Protein AF-A0A964LIB4-F1 (afdb_monomer_lite)

Secondary structure (DSSP, 8-state):
-HHHHHHHHHHHH-THHHHHHHHHHHHHHHHHHHHHHHHTT--HHHHHHHHHHHHHHHHHHHHHHHHHHHHHHHHH-HHHHHHHHHHHHHHHHHHHHHHHHHIIIIISPPSSS-TTT-----EEETTEEEEPPPHHHHHHHHTSTT-S----EEEEEEEETTEEEEEEEE-TTHHHHHTPPPSSS----HHHHSSTT--------HHHHHHHHTT-GGGTT---

Structure (mmCIF, N/CA/C/O backbone):
data_AF-A0A964LIB4-F1
#
_entry.id   AF-A0A964LIB4-F1
#
loop_
_atom_site.group_PDB
_atom_site.id
_atom_site.type_symbol
_atom_site.label_atom_id
_atom_site.label_alt_id
_atom_site.label_comp_id
_atom_site.label_asym_id
_atom_site.label_entity_id
_atom_site.label_seq_id
_atom_site.pdbx_PDB_ins_code
_atom_site.Cartn_x
_atom_site.Cartn_y
_atom_site.Cartn_z
_atom_site.occupancy
_atom_site.B_iso_or_equiv
_atom_site.auth_seq_id
_atom_site.auth_comp_id
_atom_site.auth_asym_id
_atom_site.auth_atom_id
_atom_site.pdbx_PDB_model_num
ATOM 1 N N . MET A 1 1 ? -25.505 32.751 32.717 1.00 50.66 1 MET A N 1
ATOM 2 C CA . MET A 1 1 ? -25.968 31.516 32.044 1.00 50.66 1 MET A CA 1
ATOM 3 C C . MET A 1 1 ? -24.835 30.745 31.357 1.00 50.66 1 MET A C 1
ATOM 5 O O . MET A 1 1 ? -24.662 29.579 31.672 1.00 50.66 1 MET A O 1
ATOM 9 N N . LEU A 1 2 ? -23.989 31.368 30.520 1.00 42.56 2 LEU A N 1
ATOM 10 C CA . LEU A 1 2 ? -22.846 30.669 29.892 1.00 42.56 2 LEU A CA 1
ATOM 11 C C . LEU A 1 2 ? -21.794 30.141 30.895 1.00 42.56 2 LEU A C 1
ATOM 13 O O . LEU A 1 2 ? -21.288 29.035 30.741 1.00 42.56 2 LEU A O 1
ATOM 17 N N . ARG A 1 3 ? -21.508 30.895 31.968 1.00 47.53 3 ARG A N 1
ATOM 18 C CA . ARG A 1 3 ? -20.554 30.494 33.024 1.00 47.53 3 ARG A CA 1
ATOM 19 C C . ARG A 1 3 ? -20.985 29.249 33.813 1.00 47.53 3 ARG A C 1
ATOM 21 O O . ARG A 1 3 ? -20.130 28.466 34.204 1.00 47.53 3 ARG A O 1
ATOM 28 N N . SER A 1 4 ? -22.287 29.041 34.023 1.00 47.56 4 SER A N 1
ATOM 29 C CA . SER A 1 4 ? -22.803 27.874 34.754 1.00 47.56 4 SER A CA 1
ATOM 30 C C . SER A 1 4 ? -22.883 26.617 33.883 1.00 47.56 4 SER A C 1
ATOM 32 O O . SER A 1 4 ? -22.718 25.516 34.398 1.00 47.56 4 SER A O 1
ATOM 34 N N . MET A 1 5 ? -23.073 26.762 32.567 1.00 62.25 5 MET A N 1
ATOM 35 C CA . MET A 1 5 ? -22.980 25.639 31.623 1.00 62.25 5 MET A CA 1
ATOM 36 C C . MET A 1 5 ? -21.529 25.207 31.401 1.00 62.25 5 MET A C 1
ATOM 38 O O . MET A 1 5 ? -21.248 24.014 31.434 1.00 62.25 5 MET A O 1
ATOM 42 N N . LEU A 1 6 ? -20.597 26.160 31.287 1.00 66.69 6 LEU A N 1
ATOM 43 C CA . LEU A 1 6 ? -19.161 25.873 31.218 1.00 66.69 6 LEU A CA 1
ATOM 44 C C . LEU A 1 6 ? -18.641 25.206 32.494 1.00 66.69 6 LEU A C 1
ATOM 46 O O . LEU A 1 6 ? -17.864 24.270 32.388 1.00 66.69 6 LEU A O 1
ATOM 50 N N . ALA A 1 7 ? -19.109 25.610 33.681 1.00 56.03 7 ALA A N 1
ATOM 51 C CA . ALA A 1 7 ? -18.739 24.961 34.941 1.00 56.03 7 ALA A CA 1
ATOM 52 C C . ALA A 1 7 ? -19.255 23.514 35.046 1.00 56.03 7 ALA A C 1
ATOM 54 O O . ALA A 1 7 ? -18.558 22.659 35.579 1.00 56.03 7 ALA A O 1
ATOM 55 N N . ARG A 1 8 ? -20.445 23.219 34.504 1.00 53.19 8 ARG A N 1
ATOM 56 C CA . ARG A 1 8 ? -20.995 21.851 34.450 1.00 53.19 8 ARG A CA 1
ATOM 57 C C . ARG A 1 8 ? -20.295 20.980 33.403 1.00 53.19 8 ARG A C 1
ATOM 59 O O . ARG A 1 8 ? -20.082 19.800 33.648 1.00 53.19 8 ARG A O 1
ATOM 66 N N . LEU A 1 9 ? -19.889 21.568 32.279 1.00 63.94 9 LEU A N 1
ATOM 67 C CA . LEU A 1 9 ? -19.088 20.894 31.255 1.00 63.94 9 LEU A CA 1
ATOM 68 C C . LEU A 1 9 ? -17.655 20.619 31.751 1.00 63.94 9 LEU A C 1
ATOM 70 O O . LEU A 1 9 ? -17.114 19.548 31.505 1.00 63.94 9 LEU A O 1
ATOM 74 N N . TRP A 1 10 ? -17.071 21.547 32.520 1.00 55.41 10 TRP A N 1
ATOM 75 C CA . TRP A 1 10 ? -15.790 21.348 33.209 1.00 55.41 10 TRP A CA 1
ATOM 76 C C . TRP A 1 10 ? -15.908 20.329 34.350 1.00 55.41 10 TRP A C 1
ATOM 78 O O . TRP A 1 10 ? -15.007 19.525 34.542 1.00 55.41 10 TRP A O 1
ATOM 88 N N . ALA A 1 11 ? -17.025 20.290 35.080 1.00 49.19 11 ALA A N 1
ATOM 89 C CA . ALA A 1 11 ? -17.248 19.291 36.129 1.00 49.19 11 ALA A CA 1
ATOM 90 C C . ALA A 1 11 ? -17.306 17.851 35.583 1.00 49.19 11 ALA A C 1
ATOM 92 O O . ALA A 1 11 ? -16.925 16.924 36.286 1.00 49.19 11 ALA A O 1
ATOM 93 N N . LEU A 1 12 ? -17.706 17.666 34.319 1.00 58.75 12 LEU A N 1
ATOM 94 C CA . LEU A 1 12 ? -17.643 16.369 33.631 1.00 58.75 12 LEU A CA 1
ATOM 95 C C . LEU A 1 12 ? -16.226 16.010 33.139 1.00 58.75 12 LEU A C 1
ATOM 97 O O . LEU A 1 12 ? -15.942 14.839 32.905 1.00 58.75 12 LEU A O 1
ATOM 101 N N . LEU A 1 13 ? -15.330 16.995 33.010 1.00 60.97 13 LEU A N 1
ATOM 102 C CA . LEU A 1 13 ? -13.921 16.814 32.630 1.00 60.97 13 LEU A CA 1
ATOM 103 C C . LEU A 1 13 ? -12.973 16.713 33.848 1.00 60.97 13 LEU A C 1
ATOM 105 O O . LEU A 1 13 ? -11.902 16.125 33.731 1.00 60.97 13 LEU A O 1
ATOM 109 N N . LEU A 1 14 ? -13.365 17.213 35.030 1.00 52.31 14 LEU A N 1
ATOM 110 C CA . LEU A 1 14 ? -12.659 17.045 36.317 1.00 52.31 14 LEU A CA 1
ATOM 111 C C . LEU A 1 14 ? -13.255 15.885 37.114 1.00 52.31 14 LEU A C 1
ATOM 113 O O . LEU A 1 14 ? -13.916 16.060 38.135 1.00 52.31 14 LEU A O 1
ATOM 117 N N . ARG A 1 15 ? -12.957 14.681 36.636 1.00 52.41 15 ARG A N 1
ATOM 118 C CA . ARG A 1 15 ? -13.312 13.375 37.206 1.00 52.41 15 ARG A CA 1
ATOM 119 C C . ARG A 1 15 ? -12.843 13.150 38.664 1.00 52.41 15 ARG A C 1
ATOM 121 O O . ARG A 1 15 ? -13.273 12.209 39.315 1.00 52.41 15 ARG A O 1
ATOM 128 N N . THR A 1 16 ? -12.029 14.045 39.219 1.00 56.88 16 THR A N 1
ATOM 129 C CA . THR A 1 16 ? -11.297 13.853 40.480 1.00 56.88 16 THR A CA 1
ATOM 130 C C . THR A 1 16 ? -12.106 14.054 41.764 1.00 56.88 16 THR A C 1
ATOM 132 O O . THR A 1 16 ? -11.731 13.492 42.788 1.00 56.88 16 THR A O 1
ATOM 135 N N . ARG A 1 17 ? -13.208 14.823 41.765 1.00 55.44 17 ARG A N 1
ATOM 136 C CA . ARG A 1 17 ? -14.029 14.991 42.988 1.00 55.44 17 ARG A CA 1
ATOM 137 C C . ARG A 1 17 ? -15.010 13.845 43.227 1.00 55.44 17 ARG A C 1
ATOM 139 O O . ARG A 1 17 ? -15.172 13.437 44.368 1.00 55.44 17 ARG A O 1
ATOM 146 N N . HIS A 1 18 ? -15.610 13.307 42.168 1.00 53.69 18 HIS A N 1
ATOM 147 C CA . HIS A 1 18 ? -16.490 12.144 42.293 1.00 53.69 18 HIS A CA 1
ATOM 148 C C . HIS A 1 18 ? -15.718 10.841 42.489 1.00 53.69 18 HIS A C 1
ATOM 150 O O . HIS A 1 18 ? -16.227 9.965 43.167 1.00 53.69 18 HIS A O 1
ATOM 156 N N . GLU A 1 19 ? -14.492 10.706 41.975 1.00 56.62 19 GLU A N 1
ATOM 157 C CA . GLU A 1 19 ? -13.677 9.517 42.263 1.00 56.62 19 GLU A CA 1
ATOM 158 C C . GLU A 1 19 ? -13.313 9.407 43.748 1.00 56.62 19 GLU A C 1
ATOM 160 O O . GLU A 1 19 ? -13.356 8.310 44.291 1.00 56.62 19 GLU A O 1
ATOM 165 N N . ALA A 1 20 ? -13.034 10.528 44.422 1.00 70.31 20 ALA A N 1
ATOM 166 C CA . ALA A 1 20 ? -12.724 10.525 45.850 1.00 70.31 20 ALA A CA 1
ATOM 167 C C . ALA A 1 20 ? -13.942 10.149 46.711 1.00 70.31 20 ALA A C 1
ATOM 169 O O . ALA A 1 20 ? -13.820 9.279 47.566 1.00 70.31 20 ALA A O 1
ATOM 170 N N . GLU A 1 21 ? -15.113 10.746 46.452 1.00 71.19 21 GLU A N 1
ATOM 171 C CA . GLU A 1 21 ? -16.367 10.393 47.141 1.00 71.19 21 GLU A CA 1
ATOM 172 C C . GLU A 1 21 ? -16.763 8.933 46.881 1.00 71.19 21 GLU A C 1
ATOM 174 O O . GLU A 1 21 ? -17.132 8.216 47.808 1.00 71.19 21 GLU A O 1
ATOM 179 N N . LEU A 1 22 ? -16.628 8.467 45.635 1.00 66.50 22 LEU A N 1
ATOM 180 C CA . LEU A 1 22 ? -16.958 7.096 45.255 1.00 66.50 22 LEU A CA 1
ATOM 181 C C . LEU A 1 22 ? -15.982 6.086 45.875 1.00 66.50 22 LEU A C 1
ATOM 183 O O . LEU A 1 22 ? -16.407 5.026 46.324 1.00 66.50 22 LEU A O 1
ATOM 187 N N . GLU A 1 23 ? -14.683 6.392 45.941 1.00 71.62 23 GLU A N 1
ATOM 188 C CA . GLU A 1 23 ? -13.711 5.553 46.653 1.00 71.62 23 GLU A CA 1
ATOM 189 C C . GLU A 1 23 ? -14.002 5.486 48.153 1.00 71.62 23 GLU A C 1
ATOM 191 O O . GLU A 1 23 ? -13.862 4.418 48.752 1.00 71.62 23 GLU A O 1
ATOM 196 N N . GLU A 1 24 ? -14.400 6.602 48.764 1.00 79.69 24 GLU A N 1
ATOM 197 C CA . GLU A 1 24 ? -14.762 6.661 50.180 1.00 79.69 24 GLU A CA 1
ATOM 198 C C . GLU A 1 24 ? -16.018 5.826 50.460 1.00 79.69 24 GLU A C 1
ATOM 200 O O . GLU A 1 24 ? -16.035 5.023 51.395 1.00 79.69 24 GLU A O 1
ATOM 205 N N . GLU A 1 25 ? -17.027 5.925 49.593 1.00 76.75 25 GLU A N 1
ATOM 206 C CA . GLU A 1 25 ? -18.256 5.136 49.665 1.00 76.75 25 GLU A CA 1
ATOM 207 C C . GLU A 1 25 ? -17.991 3.638 49.432 1.00 76.75 25 GLU A C 1
ATOM 209 O O . GLU A 1 25 ? -18.476 2.790 50.185 1.00 76.75 25 GLU A O 1
ATOM 214 N N . LEU A 1 26 ? -17.153 3.287 48.452 1.00 73.75 26 LEU A N 1
ATOM 215 C CA . LEU A 1 26 ? -16.766 1.902 48.172 1.00 73.75 26 LEU A CA 1
ATOM 216 C C . LEU A 1 26 ? -15.961 1.278 49.321 1.00 73.75 26 LEU A C 1
ATOM 218 O O . LEU A 1 26 ? -16.222 0.127 49.684 1.00 73.75 26 LEU A O 1
ATOM 222 N N . ARG A 1 27 ? -15.020 2.019 49.926 1.00 77.69 27 ARG A N 1
ATOM 223 C CA . ARG A 1 27 ? -14.277 1.570 51.121 1.00 77.69 27 ARG A CA 1
ATOM 224 C C . ARG A 1 27 ? -15.206 1.399 52.313 1.00 77.69 27 ARG A C 1
ATOM 226 O O . ARG A 1 27 ? -15.150 0.369 52.978 1.00 77.69 27 ARG A O 1
ATOM 233 N N . TYR A 1 28 ? -16.106 2.355 52.531 1.00 80.50 28 TYR A N 1
ATOM 234 C CA . TYR A 1 28 ? -17.107 2.276 53.588 1.00 80.50 28 TYR A CA 1
ATOM 235 C C . TYR A 1 28 ? -17.996 1.033 53.442 1.00 80.50 28 TYR A C 1
ATOM 237 O O . TYR A 1 28 ? -18.218 0.306 54.412 1.00 80.50 28 TYR A O 1
ATOM 245 N N . LEU A 1 29 ? -18.465 0.734 52.227 1.00 74.75 29 LEU A N 1
ATOM 246 C CA . LEU A 1 29 ? -19.243 -0.473 51.943 1.00 74.75 29 LEU A CA 1
ATOM 247 C C . LEU A 1 29 ? -18.421 -1.751 52.159 1.00 74.75 29 LEU A C 1
ATOM 249 O O . LEU A 1 29 ? -18.937 -2.715 52.726 1.00 74.75 29 LEU A O 1
ATOM 253 N N . HIS A 1 30 ? -17.149 -1.758 51.753 1.00 77.81 30 HIS A N 1
ATOM 254 C CA . HIS A 1 30 ? -16.246 -2.894 51.945 1.00 77.81 30 HIS A CA 1
ATOM 255 C C . HIS A 1 30 ? -16.001 -3.197 53.431 1.00 77.81 30 HIS A C 1
ATOM 257 O O . HIS A 1 30 ? -16.169 -4.338 53.873 1.00 77.81 30 HIS A O 1
ATOM 263 N N . ASP A 1 31 ? -15.679 -2.171 54.217 1.00 83.00 31 ASP A N 1
ATOM 264 C CA . ASP A 1 31 ? -15.430 -2.296 55.654 1.00 83.00 31 ASP A CA 1
ATOM 265 C C . ASP A 1 31 ? -16.694 -2.713 56.409 1.00 83.00 31 ASP A C 1
ATOM 267 O O . ASP A 1 31 ? -16.644 -3.538 57.327 1.00 83.00 31 ASP A O 1
ATOM 271 N N . ARG A 1 32 ? -17.856 -2.212 55.978 1.00 80.81 32 ARG A N 1
ATOM 272 C CA . ARG A 1 32 ? -19.151 -2.587 56.548 1.00 80.81 32 ARG A CA 1
ATOM 273 C C . ARG A 1 32 ? -19.507 -4.052 56.271 1.00 80.81 32 ARG A C 1
ATOM 275 O O . ARG A 1 32 ? -20.059 -4.712 57.152 1.00 80.81 32 ARG A O 1
ATOM 282 N N . GLU A 1 33 ? -19.181 -4.581 55.092 1.00 79.75 33 GLU A N 1
ATOM 283 C CA . GLU A 1 33 ? -19.391 -5.996 54.749 1.00 79.75 33 GLU A CA 1
ATOM 284 C C . GLU A 1 33 ? -18.497 -6.913 55.604 1.00 79.75 33 GLU A C 1
ATOM 286 O O . GLU A 1 33 ? -18.963 -7.919 56.143 1.00 79.75 33 GLU A O 1
ATOM 291 N N . ILE A 1 34 ? -17.229 -6.527 55.808 1.00 81.75 34 ILE A N 1
ATOM 292 C CA . ILE A 1 34 ? -16.299 -7.245 56.692 1.00 81.75 34 ILE A CA 1
ATOM 293 C C . ILE A 1 34 ? -16.820 -7.229 58.133 1.00 81.75 34 ILE A C 1
ATOM 295 O O . ILE A 1 34 ? -16.891 -8.283 58.764 1.00 81.75 34 ILE A O 1
ATOM 299 N N . ALA A 1 35 ? -17.230 -6.065 58.646 1.00 84.25 35 ALA A N 1
ATOM 300 C CA . ALA A 1 35 ? -17.763 -5.931 60.000 1.00 84.25 35 ALA A CA 1
ATOM 301 C C . ALA A 1 35 ? -19.033 -6.770 60.211 1.00 84.25 35 ALA A C 1
ATOM 303 O O . ALA A 1 35 ? -19.188 -7.402 61.256 1.00 84.25 35 ALA A O 1
ATOM 304 N N . ARG A 1 36 ? -19.915 -6.841 59.205 1.00 83.69 36 ARG A N 1
ATOM 305 C CA . ARG A 1 36 ? -21.116 -7.687 59.233 1.00 83.69 36 ARG A CA 1
ATOM 306 C C . ARG A 1 36 ? -20.766 -9.174 59.289 1.00 83.69 36 ARG A C 1
ATOM 308 O O . ARG A 1 36 ? -21.379 -9.907 60.057 1.00 83.69 36 ARG A O 1
ATOM 315 N N . ASN A 1 37 ? -19.782 -9.613 58.508 1.00 82.69 37 ASN A N 1
ATOM 316 C CA . ASN A 1 37 ? -19.336 -11.007 58.491 1.00 82.69 37 ASN A CA 1
ATOM 317 C C . ASN A 1 37 ? -18.646 -11.407 59.806 1.00 82.69 37 ASN A C 1
ATOM 319 O O . ASN A 1 37 ? -18.877 -12.504 60.310 1.00 82.69 37 ASN A O 1
ATOM 323 N N . VAL A 1 38 ? -17.876 -10.496 60.411 1.00 84.25 38 VAL A N 1
ATOM 324 C CA . VAL A 1 38 ? -17.304 -10.689 61.756 1.00 84.25 38 VAL A CA 1
ATOM 325 C C . VAL A 1 38 ? -18.406 -10.757 62.819 1.00 84.25 38 VAL A C 1
ATOM 327 O O . VAL A 1 38 ? -18.391 -11.653 63.659 1.00 84.25 38 VAL A O 1
ATOM 330 N N . ALA A 1 39 ? -19.408 -9.873 62.758 1.00 84.94 39 ALA A N 1
ATOM 331 C CA . ALA A 1 39 ? -20.560 -9.903 63.664 1.00 84.94 39 ALA A CA 1
ATOM 332 C C . ALA A 1 39 ? -21.430 -11.164 63.493 1.00 84.94 39 ALA A C 1
ATOM 334 O O . ALA A 1 39 ? -22.067 -11.605 64.445 1.00 84.94 39 ALA A O 1
ATOM 335 N N . ALA A 1 40 ? -21.425 -11.771 62.303 1.00 83.81 40 ALA A N 1
ATOM 336 C CA . ALA A 1 40 ? -22.062 -13.055 62.020 1.00 83.81 40 ALA A CA 1
ATOM 337 C C . ALA A 1 40 ? -21.246 -14.274 62.508 1.00 83.81 40 ALA A C 1
ATOM 339 O O . ALA A 1 40 ? -21.663 -15.409 62.284 1.00 83.81 40 ALA A O 1
ATOM 340 N N . GLY A 1 41 ? -20.107 -14.056 63.178 1.00 84.00 41 GLY A N 1
ATOM 341 C CA . GLY A 1 41 ? -19.303 -15.104 63.812 1.00 84.00 41 GLY A CA 1
ATOM 342 C C . GLY A 1 41 ? -18.102 -15.595 63.000 1.00 84.00 41 GLY A C 1
ATOM 343 O O . GLY A 1 41 ? -17.454 -16.549 63.423 1.00 84.00 41 GLY A O 1
ATOM 344 N N . MET A 1 42 ? -17.774 -14.971 61.861 1.00 88.19 42 MET A N 1
ATOM 345 C CA . MET A 1 42 ? -16.567 -15.313 61.095 1.00 88.19 42 MET A CA 1
ATOM 346 C C . MET A 1 42 ? -15.311 -14.714 61.735 1.00 88.19 42 MET A C 1
ATOM 348 O O . MET A 1 42 ? -15.327 -13.586 62.236 1.00 88.19 42 MET A O 1
ATOM 352 N N . SER A 1 43 ? -14.181 -15.420 61.651 1.00 85.69 43 SER A N 1
ATOM 353 C CA . SER A 1 43 ? -12.897 -14.829 62.030 1.00 85.69 43 SER A CA 1
ATOM 354 C C . SER A 1 43 ? -12.516 -13.691 61.066 1.00 85.69 43 SER A C 1
ATOM 356 O O . SER A 1 43 ? -12.870 -13.702 59.886 1.00 85.69 43 SER A O 1
ATOM 358 N N . ALA A 1 44 ? -11.768 -12.687 61.537 1.00 80.75 44 ALA A N 1
ATOM 359 C CA . ALA A 1 44 ? -11.335 -11.552 60.711 1.00 80.75 44 ALA A CA 1
ATOM 360 C C . ALA A 1 44 ? -10.670 -11.934 59.359 1.00 80.75 44 ALA A C 1
ATOM 362 O O . ALA A 1 44 ? -10.965 -11.274 58.356 1.00 80.75 44 ALA A O 1
ATOM 363 N N . PRO A 1 45 ? -9.798 -12.964 59.265 1.00 82.12 45 PRO A N 1
ATOM 364 C CA . PRO A 1 45 ? -9.256 -13.393 57.973 1.00 82.12 45 PRO A CA 1
ATOM 365 C C . PRO A 1 45 ? -10.302 -14.056 57.060 1.00 82.12 45 PRO A C 1
ATOM 367 O O . PRO A 1 45 ? -10.278 -13.811 55.852 1.00 82.12 45 PRO A O 1
ATOM 370 N N . GLU A 1 46 ? -11.248 -14.822 57.609 1.00 82.75 46 GLU A N 1
ATOM 371 C CA . GLU A 1 46 ? -12.337 -15.453 56.844 1.00 82.75 46 GLU A CA 1
ATOM 372 C C . GLU A 1 46 ? -13.346 -14.420 56.332 1.00 82.75 46 GLU A C 1
ATOM 374 O O . GLU A 1 46 ? -13.697 -14.438 55.154 1.00 82.75 46 GLU A O 1
ATOM 379 N N . ALA A 1 47 ? -13.730 -13.444 57.160 1.00 82.50 47 ALA A N 1
ATOM 380 C CA . ALA A 1 47 ? -14.619 -12.348 56.773 1.00 82.50 47 ALA A CA 1
ATOM 381 C C . ALA A 1 47 ? -14.054 -11.524 55.600 1.00 82.50 47 ALA A C 1
ATOM 383 O O . ALA A 1 47 ? -14.790 -11.153 54.684 1.00 82.50 47 ALA A O 1
ATOM 384 N N . ARG A 1 48 ? -12.733 -11.285 55.588 1.00 80.12 48 ARG A N 1
ATOM 385 C CA . ARG A 1 48 ? -12.020 -10.620 54.481 1.00 80.12 48 ARG A CA 1
ATOM 386 C C . ARG A 1 48 ? -11.928 -11.488 53.226 1.00 80.12 48 ARG A C 1
ATOM 388 O O . ARG A 1 48 ? -11.922 -10.959 52.116 1.00 80.12 48 ARG A O 1
ATOM 395 N N . ALA A 1 49 ? -11.795 -12.806 53.362 1.00 80.44 49 ALA A N 1
ATOM 396 C CA . ALA A 1 49 ? -11.804 -13.722 52.220 1.00 80.44 49 ALA A CA 1
ATOM 397 C C . ALA A 1 49 ? -13.198 -13.785 51.574 1.00 80.44 49 ALA A C 1
ATOM 399 O O . ALA A 1 49 ? -13.316 -13.564 50.370 1.00 80.44 49 ALA A O 1
ATOM 400 N N . ALA A 1 50 ? -14.244 -13.945 52.386 1.00 79.44 50 ALA A N 1
ATOM 401 C CA . ALA A 1 50 ? -15.633 -13.969 51.941 1.00 79.44 50 ALA A CA 1
ATOM 402 C C . ALA A 1 50 ? -16.068 -12.641 51.296 1.00 79.44 50 ALA A C 1
ATOM 404 O O . ALA A 1 50 ? -16.690 -12.648 50.236 1.00 79.44 50 ALA A O 1
ATOM 405 N N . ALA A 1 51 ? -15.687 -11.494 51.873 1.00 77.69 51 ALA A N 1
ATOM 406 C CA . ALA A 1 51 ? -15.976 -10.182 51.287 1.00 77.69 51 ALA A CA 1
ATOM 407 C C . ALA A 1 51 ? -15.310 -9.998 49.911 1.00 77.69 51 ALA A C 1
ATOM 409 O O . ALA A 1 51 ? -15.934 -9.468 48.993 1.00 77.69 51 ALA A O 1
ATOM 410 N N . ARG A 1 52 ? -14.069 -10.481 49.736 1.00 74.69 52 ARG A N 1
ATOM 411 C CA . ARG A 1 52 ? -13.370 -10.455 48.439 1.00 74.69 52 ARG A CA 1
ATOM 412 C C . ARG A 1 52 ? -14.057 -11.334 47.399 1.00 74.69 52 ARG A C 1
ATOM 414 O O . ARG A 1 52 ? -14.189 -10.925 46.251 1.00 74.69 52 ARG A O 1
ATOM 421 N N . GLU A 1 53 ? -14.491 -12.528 47.782 1.00 78.12 53 GLU A N 1
ATOM 422 C CA . GLU A 1 53 ? -15.163 -13.451 46.868 1.00 78.12 53 GLU A CA 1
ATOM 423 C C . GLU A 1 53 ? -16.564 -12.967 46.475 1.00 78.12 53 GLU A C 1
ATOM 425 O O . GLU A 1 53 ? -16.907 -12.990 45.294 1.00 78.12 53 GLU A O 1
ATOM 430 N N . ALA A 1 54 ? -17.322 -12.412 47.423 1.00 75.69 54 ALA A N 1
ATOM 431 C CA . ALA A 1 54 ? -18.604 -11.769 47.151 1.00 75.69 54 ALA A CA 1
ATOM 432 C C . ALA A 1 54 ? -18.448 -10.572 46.199 1.00 75.69 54 ALA A C 1
ATOM 434 O O . ALA A 1 54 ? -19.194 -10.444 45.229 1.00 75.69 54 ALA A O 1
ATOM 435 N N . TRP A 1 55 ? -17.431 -9.733 46.419 1.00 72.69 55 TRP A N 1
ATOM 436 C CA . TRP A 1 55 ? -17.144 -8.603 45.536 1.00 72.69 55 TRP A CA 1
ATOM 437 C C . TRP A 1 55 ? -16.794 -9.035 44.114 1.00 72.69 55 TRP A C 1
ATOM 439 O O . TRP A 1 55 ? -17.263 -8.397 43.178 1.00 72.69 55 TRP A O 1
ATOM 449 N N . ARG A 1 56 ? -16.036 -10.129 43.931 1.00 73.62 56 ARG A N 1
ATOM 450 C CA . ARG A 1 56 ? -15.627 -10.639 42.606 1.00 73.62 56 ARG A CA 1
ATOM 451 C C . ARG A 1 56 ? -16.790 -11.011 41.688 1.00 73.62 56 ARG A C 1
ATOM 453 O O . ARG A 1 56 ? -16.599 -10.983 40.478 1.00 73.62 56 ARG A O 1
ATOM 460 N N . TRP A 1 57 ? -17.947 -11.370 42.228 1.00 74.62 57 TRP A N 1
ATOM 461 C CA . TRP A 1 57 ? -19.129 -11.683 41.421 1.00 74.62 57 TRP A CA 1
ATOM 462 C C . TRP A 1 57 ? -20.096 -10.502 41.344 1.00 74.62 57 TRP A C 1
ATOM 464 O O . TRP A 1 57 ? -20.741 -10.304 40.317 1.00 74.62 57 TRP A O 1
ATOM 474 N N . ARG A 1 58 ? -20.113 -9.645 42.372 1.00 79.06 58 ARG A N 1
ATOM 475 C CA . ARG A 1 58 ? -20.988 -8.471 42.428 1.00 79.06 58 ARG A CA 1
ATOM 476 C C . ARG A 1 58 ? -20.706 -7.453 41.323 1.00 79.06 58 ARG A C 1
ATOM 478 O O . ARG A 1 58 ? -21.650 -6.999 40.689 1.00 79.06 58 ARG A O 1
ATOM 485 N N . TRP A 1 59 ? -19.436 -7.157 41.024 1.00 77.75 59 TRP A N 1
ATOM 486 C CA . TRP A 1 59 ? -19.099 -6.195 39.958 1.00 77.75 59 TRP A CA 1
ATOM 487 C C . TRP A 1 59 ? -19.537 -6.679 38.563 1.00 77.75 59 TRP A C 1
ATOM 489 O O . TRP A 1 59 ? -19.881 -5.869 37.707 1.00 77.75 59 TRP A O 1
ATOM 499 N N . LEU A 1 60 ? -19.563 -7.998 38.325 1.00 82.88 60 LEU A N 1
ATOM 500 C CA . LEU A 1 60 ? -20.063 -8.573 37.071 1.00 82.88 60 LEU A CA 1
ATOM 501 C C . LEU A 1 60 ? -21.580 -8.413 36.948 1.00 82.88 60 LEU A C 1
ATOM 503 O O . LEU A 1 60 ? -22.076 -8.075 35.871 1.00 82.88 60 LEU A O 1
ATOM 507 N N . ASP A 1 61 ? -22.310 -8.637 38.041 1.00 84.44 61 ASP A N 1
ATOM 508 C CA . ASP A 1 61 ? -23.758 -8.432 38.081 1.00 84.44 61 ASP A CA 1
ATOM 509 C C . ASP A 1 61 ? -24.127 -6.950 37.940 1.00 84.44 61 ASP A C 1
ATOM 511 O O . ASP A 1 61 ? -25.065 -6.632 37.207 1.00 84.44 61 ASP A O 1
ATOM 515 N N . GLU A 1 62 ? -23.357 -6.050 38.557 1.00 85.62 62 GLU A N 1
ATOM 516 C CA . GLU A 1 62 ? -23.496 -4.595 38.418 1.00 85.62 62 GLU A CA 1
ATOM 517 C C . GLU A 1 62 ? -23.269 -4.160 36.959 1.00 85.62 62 GLU A C 1
ATOM 519 O O . GLU A 1 62 ? -24.167 -3.579 36.351 1.00 85.62 62 GLU A O 1
ATOM 524 N N . ILE A 1 63 ? -22.156 -4.560 36.326 1.00 88.69 63 ILE A N 1
ATOM 525 C CA . ILE A 1 63 ? -21.900 -4.261 34.904 1.00 88.69 63 ILE A CA 1
ATOM 526 C C . ILE A 1 63 ? -23.004 -4.825 34.007 1.00 88.69 63 ILE A C 1
ATOM 528 O O . ILE A 1 63 ? -23.448 -4.166 33.065 1.00 88.69 63 ILE A O 1
ATOM 532 N N . ARG A 1 64 ? -23.471 -6.050 34.269 1.00 91.31 64 ARG A N 1
ATOM 533 C CA . ARG A 1 64 ? -24.562 -6.650 33.494 1.00 91.31 64 ARG A CA 1
ATOM 534 C C . ARG A 1 64 ? -25.845 -5.833 33.632 1.00 91.31 64 ARG A C 1
ATOM 536 O O . ARG A 1 64 ? -26.527 -5.612 32.627 1.00 91.31 64 ARG A O 1
ATOM 543 N N . GLN A 1 65 ? -26.199 -5.419 34.846 1.00 90.94 65 GLN A N 1
ATOM 544 C CA . GLN A 1 65 ? -27.374 -4.587 35.092 1.00 90.94 65 GLN A CA 1
ATOM 545 C C . GLN A 1 65 ? -27.244 -3.230 34.401 1.00 90.94 65 GLN A C 1
ATOM 547 O O . GLN A 1 65 ? -28.186 -2.827 33.717 1.00 90.94 65 GLN A O 1
ATOM 552 N N . ASP A 1 66 ? -26.074 -2.600 34.473 1.00 92.44 66 ASP A N 1
ATOM 553 C CA . ASP A 1 66 ? -25.781 -1.328 33.816 1.00 92.44 66 ASP A CA 1
ATOM 554 C C . ASP A 1 66 ? -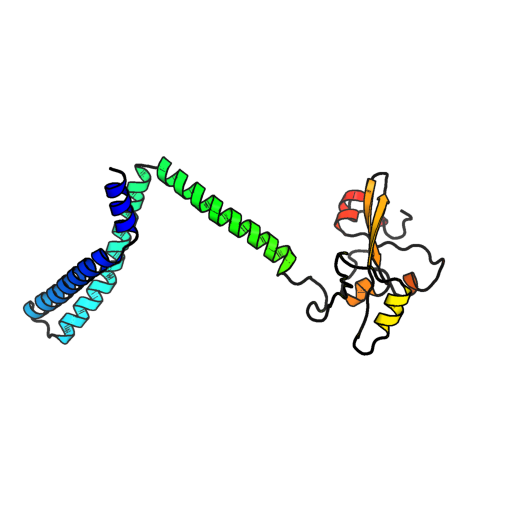25.873 -1.436 32.291 1.00 92.44 66 ASP A C 1
ATOM 556 O O . ASP A 1 66 ? -26.515 -0.603 31.651 1.00 92.44 66 ASP A O 1
ATOM 560 N N . ILE A 1 67 ? -25.327 -2.499 31.689 1.00 92.31 67 ILE A N 1
ATOM 561 C CA . ILE A 1 67 ? -25.441 -2.757 30.244 1.00 92.31 67 ILE A CA 1
ATOM 562 C C . ILE A 1 67 ? -26.908 -2.940 29.844 1.00 92.31 67 ILE A C 1
ATOM 564 O O . ILE A 1 67 ? -27.368 -2.348 28.866 1.00 92.31 67 ILE A O 1
ATOM 568 N N . LEU A 1 68 ? -27.672 -3.749 30.584 1.00 92.81 68 LEU A N 1
ATOM 569 C CA . LEU A 1 68 ? -29.094 -3.974 30.300 1.00 92.81 68 LEU A CA 1
ATOM 570 C C . LEU A 1 68 ? -29.917 -2.693 30.466 1.00 92.81 68 LEU A C 1
ATOM 572 O O . LEU A 1 68 ? -30.846 -2.445 29.690 1.00 92.81 68 LEU A O 1
ATOM 576 N N . PHE A 1 69 ? -29.582 -1.880 31.465 1.00 90.31 69 PHE A N 1
ATOM 577 C CA . PHE A 1 69 ? -30.196 -0.583 31.699 1.00 90.31 69 PHE A CA 1
ATOM 578 C C . PHE A 1 69 ? -29.879 0.395 30.560 1.00 90.31 69 PHE A C 1
ATOM 580 O O . PHE A 1 69 ? -30.802 0.972 29.980 1.00 90.31 69 PHE A O 1
ATOM 587 N N . ALA A 1 70 ? -28.611 0.499 30.155 1.00 89.56 70 ALA A N 1
ATOM 588 C CA . ALA A 1 70 ? -28.171 1.315 29.027 1.00 89.56 70 ALA A CA 1
ATOM 589 C C . ALA A 1 70 ? -28.841 0.885 27.713 1.00 89.56 70 ALA A C 1
ATOM 591 O O . ALA A 1 70 ? -29.378 1.727 26.998 1.00 89.56 70 ALA A O 1
ATOM 592 N N . LEU A 1 71 ? -28.923 -0.422 27.430 1.00 91.31 71 LEU A N 1
ATOM 593 C CA . LEU A 1 71 ? -29.613 -0.965 26.250 1.00 91.31 71 LEU A CA 1
ATOM 594 C C . LEU A 1 71 ? -31.104 -0.611 26.228 1.00 91.31 71 LEU A C 1
ATOM 596 O O . LEU A 1 71 ? -31.654 -0.288 25.172 1.00 91.31 71 LEU A O 1
ATOM 600 N N . ARG A 1 72 ? -31.779 -0.653 27.383 1.00 92.00 72 ARG A N 1
ATOM 601 C CA . ARG A 1 72 ? -33.169 -0.182 27.497 1.00 92.00 72 ARG A CA 1
ATOM 602 C C . ARG A 1 72 ? -33.271 1.322 27.250 1.00 92.00 72 ARG A C 1
ATOM 604 O O . ARG A 1 72 ? -34.230 1.749 26.612 1.00 92.00 72 ARG A O 1
ATOM 611 N N . GLY A 1 73 ? -32.290 2.101 27.704 1.00 90.12 73 GLY A N 1
ATOM 612 C CA . GLY A 1 73 ? -32.166 3.528 27.399 1.00 90.12 73 GLY A CA 1
ATOM 613 C C . GLY A 1 73 ? -32.005 3.796 25.901 1.00 90.12 73 GLY A C 1
ATOM 614 O O . GLY A 1 73 ? -32.753 4.590 25.337 1.00 90.12 73 GLY A O 1
ATOM 615 N N . TYR A 1 74 ? -31.120 3.062 25.225 1.00 92.62 74 TYR A N 1
ATOM 616 C CA . TYR A 1 74 ? -30.885 3.187 23.782 1.00 92.62 74 TYR A CA 1
ATOM 617 C C . TYR A 1 74 ? -32.131 2.901 22.941 1.00 92.62 74 TYR A C 1
ATOM 619 O O . TYR A 1 74 ? -32.337 3.530 21.907 1.00 92.62 74 TYR A O 1
ATOM 627 N N . ARG A 1 75 ? -33.002 1.992 23.397 1.00 91.62 75 ARG A N 1
ATOM 628 C CA . ARG A 1 75 ? -34.287 1.708 22.738 1.00 91.62 75 ARG A CA 1
ATOM 629 C C . ARG A 1 75 ? -35.307 2.841 22.851 1.00 91.62 75 ARG A C 1
ATOM 631 O O . ARG A 1 75 ? -36.230 2.875 22.045 1.00 91.62 75 ARG A O 1
ATOM 638 N N . ARG A 1 76 ? -35.180 3.729 23.842 1.00 92.00 76 ARG A N 1
ATOM 639 C CA . ARG A 1 76 ? -36.089 4.874 24.018 1.00 92.00 76 ARG A CA 1
ATOM 640 C C . ARG A 1 76 ? -35.733 6.048 23.110 1.00 92.00 76 ARG A C 1
ATOM 642 O O . ARG A 1 76 ? -36.640 6.706 22.625 1.00 92.00 76 ARG A O 1
ATOM 649 N N . GLU A 1 77 ? -34.443 6.260 22.851 1.00 92.88 77 GLU A N 1
ATOM 650 C CA . GLU A 1 77 ? -33.922 7.384 22.054 1.00 92.88 77 GLU A CA 1
ATOM 651 C C . GLU A 1 77 ? -33.037 6.889 20.888 1.00 92.88 77 GLU A C 1
ATOM 653 O O . GLU A 1 77 ? -31.826 7.140 20.855 1.00 92.88 77 GLU A O 1
ATOM 658 N N . PRO A 1 78 ? -33.601 6.151 19.911 1.00 92.06 78 PRO A N 1
ATOM 659 C CA . PRO A 1 78 ? -32.817 5.509 18.853 1.00 92.06 78 PRO A CA 1
ATOM 660 C C . PRO A 1 78 ? -32.140 6.506 17.899 1.00 92.06 78 PRO A C 1
ATOM 662 O O . PRO A 1 78 ? -31.101 6.191 17.322 1.00 92.06 78 PRO A O 1
ATOM 665 N N . SER A 1 79 ? -32.690 7.713 17.737 1.00 94.44 79 SER A N 1
ATOM 666 C CA . SER A 1 79 ? -32.142 8.762 16.864 1.00 94.44 79 SER A CA 1
ATOM 667 C C . SER A 1 79 ? -30.800 9.298 17.367 1.00 94.44 79 SER A C 1
ATOM 669 O O . SER A 1 79 ? -29.856 9.447 16.586 1.00 94.44 79 SER A O 1
ATOM 671 N N . LEU A 1 80 ? -30.688 9.538 18.677 1.00 94.19 80 LEU A N 1
ATOM 672 C CA . LEU A 1 80 ? -29.447 9.965 19.317 1.00 94.19 80 LEU A CA 1
ATOM 673 C C . LEU A 1 80 ? -28.375 8.882 19.178 1.00 94.19 80 LEU A C 1
ATOM 675 O O . LEU A 1 80 ? -27.253 9.174 18.768 1.00 94.19 80 LEU A O 1
ATOM 679 N N . VAL A 1 81 ? -28.738 7.630 19.470 1.00 95.44 81 VAL A N 1
ATOM 680 C CA . VAL A 1 81 ? -27.829 6.481 19.365 1.00 95.44 81 VAL A CA 1
ATOM 681 C C . VAL A 1 81 ? -27.315 6.335 17.939 1.00 95.44 81 VAL A C 1
ATOM 683 O O . VAL A 1 81 ? -26.107 6.241 17.737 1.00 95.44 81 VAL A O 1
ATOM 686 N N . LEU A 1 82 ? -28.207 6.387 16.948 1.00 96.00 82 LEU A N 1
ATOM 687 C CA . LEU A 1 82 ? -27.831 6.307 15.541 1.00 96.00 82 LEU A CA 1
ATOM 688 C C . LEU A 1 82 ? -26.879 7.439 15.144 1.00 96.00 82 LEU A C 1
ATOM 690 O O . LEU A 1 82 ? -25.873 7.184 14.491 1.00 96.00 82 LEU A O 1
ATOM 694 N N . THR A 1 83 ? -27.161 8.671 15.571 1.00 97.00 83 THR A N 1
ATOM 695 C CA . THR A 1 83 ? -26.297 9.827 15.291 1.00 97.00 83 THR A CA 1
ATOM 696 C C . THR A 1 83 ? -24.895 9.613 15.859 1.00 97.00 83 THR A C 1
ATOM 698 O O . THR A 1 83 ? -23.916 9.729 15.128 1.00 97.00 83 THR A O 1
ATOM 701 N N . VAL A 1 84 ? -24.788 9.217 17.131 1.00 96.62 84 VAL A N 1
ATOM 702 C CA . VAL A 1 84 ? -23.499 8.940 17.783 1.00 96.62 84 VAL A CA 1
ATOM 703 C C . VAL A 1 84 ? -22.764 7.788 17.093 1.00 96.62 84 VAL A C 1
ATOM 705 O O . VAL A 1 84 ? -21.575 7.913 16.801 1.00 96.62 84 VAL A O 1
ATOM 708 N N . MET A 1 85 ? -23.461 6.691 16.777 1.00 96.50 85 MET A N 1
ATOM 709 C CA . MET A 1 85 ? -22.883 5.549 16.061 1.00 96.50 85 MET A CA 1
ATOM 710 C C . MET A 1 85 ? -22.354 5.947 14.684 1.00 96.50 85 MET A C 1
ATOM 712 O O . MET A 1 85 ? -21.252 5.542 14.323 1.00 96.50 85 MET A O 1
ATOM 716 N N . LEU A 1 86 ? -23.101 6.757 13.930 1.00 97.69 86 LEU A N 1
ATOM 717 C CA . LEU A 1 86 ? -22.674 7.249 12.623 1.00 97.69 86 LEU A CA 1
ATOM 718 C C . LEU A 1 86 ? -21.468 8.181 12.742 1.00 97.69 86 LEU A C 1
ATOM 720 O O . LEU A 1 86 ? -20.516 8.026 11.985 1.00 97.69 86 LEU A O 1
ATOM 724 N N . THR A 1 87 ? -21.462 9.111 13.698 1.00 97.38 87 THR A N 1
ATOM 725 C CA . THR A 1 87 ? -20.332 10.030 13.898 1.00 97.38 87 THR A CA 1
ATOM 726 C C . THR A 1 87 ? -19.059 9.287 14.307 1.00 97.38 87 THR A C 1
ATOM 728 O O . THR A 1 87 ? -18.007 9.499 13.703 1.00 97.38 87 THR A O 1
ATOM 731 N N . ILE A 1 88 ? -19.145 8.381 15.289 1.00 97.56 88 ILE A N 1
ATOM 732 C CA . ILE A 1 88 ? -18.002 7.566 15.730 1.00 97.56 88 ILE A CA 1
ATOM 733 C C . ILE A 1 88 ? -17.558 6.632 14.603 1.00 97.56 88 ILE A C 1
ATOM 735 O O . ILE A 1 88 ? -16.369 6.559 14.298 1.00 97.56 88 ILE A O 1
ATOM 739 N N . GLY A 1 89 ? -18.504 5.954 13.952 1.00 97.75 89 GLY A N 1
ATOM 740 C CA . GLY A 1 89 ? -18.234 5.037 12.849 1.00 97.75 89 GLY A CA 1
ATOM 741 C C . GLY A 1 89 ? -17.537 5.725 11.678 1.00 97.75 89 GLY A C 1
ATOM 742 O O . GLY A 1 89 ? -16.561 5.192 11.157 1.00 97.75 89 GLY A O 1
ATOM 743 N N . LEU A 1 90 ? -17.969 6.935 11.311 1.00 97.50 90 LEU A N 1
ATOM 744 C CA . LEU A 1 90 ? -17.327 7.735 10.269 1.00 97.50 90 LEU A CA 1
ATOM 745 C C . LEU A 1 90 ? -15.896 8.123 10.666 1.00 97.50 90 LEU A C 1
ATOM 747 O O . LEU A 1 90 ? -14.977 7.965 9.867 1.00 97.50 90 LEU A O 1
ATOM 751 N N . GLY A 1 91 ? -15.690 8.592 11.901 1.00 96.81 91 GLY A N 1
ATOM 752 C CA . GLY A 1 91 ? -14.368 8.990 12.389 1.00 96.81 91 GLY A CA 1
ATOM 753 C C . GLY A 1 91 ? -13.379 7.823 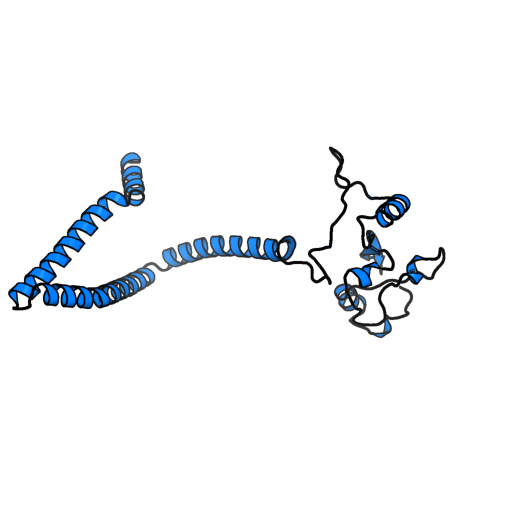12.446 1.00 96.81 91 GLY A C 1
ATOM 754 O O . GLY A 1 91 ? -12.248 7.937 11.971 1.00 96.81 91 GLY A O 1
ATOM 755 N N . VAL A 1 92 ? -13.804 6.678 12.982 1.00 97.50 92 VAL A N 1
ATOM 756 C CA . VAL A 1 92 ? -12.980 5.461 13.037 1.00 97.50 92 VAL A CA 1
ATOM 757 C C . VAL A 1 92 ? -12.739 4.912 11.631 1.00 97.50 92 VAL A C 1
ATOM 759 O O . VAL A 1 92 ? -11.603 4.591 11.286 1.00 97.50 92 VAL A O 1
ATOM 762 N N . GLY A 1 93 ? -13.779 4.856 10.797 1.00 97.19 93 GLY A N 1
ATOM 763 C CA . GLY A 1 93 ? -13.705 4.344 9.431 1.00 97.19 93 GLY A CA 1
ATOM 764 C C . GLY A 1 93 ? -12.783 5.166 8.535 1.00 97.19 93 GLY A C 1
ATOM 765 O O . GLY A 1 93 ? -11.977 4.593 7.807 1.00 97.19 93 GLY A O 1
ATOM 766 N N . LEU A 1 94 ? -12.835 6.498 8.626 1.00 97.56 94 LEU A N 1
ATOM 767 C CA . LEU A 1 94 ? -11.962 7.381 7.851 1.00 97.56 94 LEU A CA 1
ATOM 768 C C . LEU A 1 94 ? -10.489 7.191 8.229 1.00 97.56 94 LEU A C 1
ATOM 770 O O . LEU A 1 94 ? -9.640 7.062 7.347 1.00 97.56 94 LEU A O 1
ATOM 774 N N . ASN A 1 95 ? -10.188 7.112 9.529 1.00 95.50 95 ASN A N 1
ATOM 775 C CA . ASN A 1 95 ? -8.827 6.857 10.001 1.00 95.50 95 ASN A CA 1
ATOM 776 C C . ASN A 1 95 ? -8.334 5.463 9.592 1.00 95.50 95 ASN A C 1
ATOM 778 O O . ASN A 1 95 ? -7.215 5.327 9.099 1.00 95.50 95 ASN A O 1
ATOM 782 N N . ALA A 1 96 ? -9.175 4.434 9.728 1.00 96.38 96 ALA A N 1
ATOM 783 C CA . ALA A 1 96 ? -8.843 3.078 9.302 1.00 96.38 96 ALA A CA 1
ATOM 784 C C . ALA A 1 96 ? -8.606 2.993 7.784 1.00 96.38 96 ALA A C 1
ATOM 786 O O . ALA A 1 96 ? -7.664 2.331 7.349 1.00 96.38 96 ALA A O 1
ATOM 787 N N . ALA A 1 97 ? -9.407 3.689 6.972 1.00 96.12 97 ALA A N 1
ATOM 788 C CA . ALA A 1 97 ? -9.236 3.746 5.521 1.00 96.12 97 ALA A CA 1
ATOM 789 C C . ALA A 1 97 ? -7.934 4.460 5.126 1.00 96.12 97 ALA A C 1
ATOM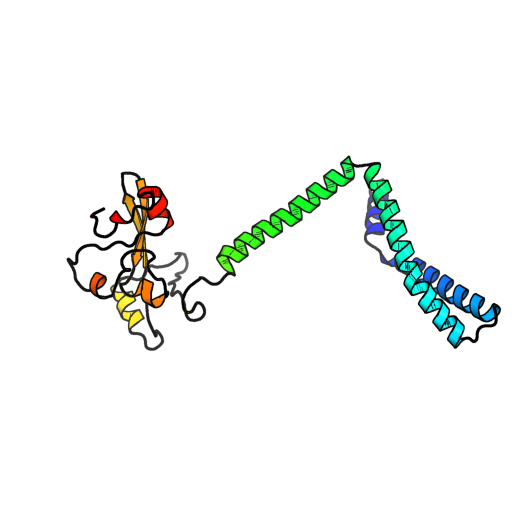 791 O O . ALA A 1 97 ? -7.168 3.936 4.314 1.00 96.12 97 ALA A O 1
ATOM 792 N N . ALA A 1 98 ? -7.644 5.611 5.740 1.00 94.00 98 ALA A N 1
ATOM 793 C CA . ALA A 1 98 ? -6.400 6.341 5.513 1.00 94.00 98 ALA A CA 1
ATOM 794 C C . ALA A 1 98 ? -5.178 5.496 5.897 1.00 94.00 98 ALA A C 1
ATOM 796 O O . ALA A 1 98 ? -4.233 5.386 5.116 1.00 94.00 98 ALA A O 1
ATOM 797 N N . PHE A 1 99 ? -5.221 4.833 7.055 1.00 94.56 99 PHE A N 1
ATOM 798 C CA . PHE A 1 99 ? -4.153 3.936 7.483 1.00 94.56 99 PHE A CA 1
ATOM 799 C C . PHE A 1 99 ? -4.031 2.705 6.581 1.00 94.56 99 PHE A C 1
ATOM 801 O O . PHE A 1 99 ? -2.922 2.278 6.293 1.00 94.56 99 PHE A O 1
ATOM 808 N N . THR A 1 100 ? -5.137 2.153 6.080 1.00 93.12 100 THR A N 1
ATOM 809 C CA . THR A 1 100 ? -5.106 1.032 5.126 1.00 93.12 100 THR A CA 1
ATOM 810 C C . THR A 1 100 ? -4.377 1.430 3.846 1.00 93.12 100 THR A C 1
ATOM 812 O O . THR A 1 100 ? -3.530 0.676 3.366 1.00 93.12 100 THR A O 1
ATOM 815 N N . LEU A 1 101 ? -4.655 2.628 3.322 1.00 92.38 101 LEU A N 1
ATOM 816 C CA . LEU A 1 101 ? -3.961 3.167 2.157 1.00 92.38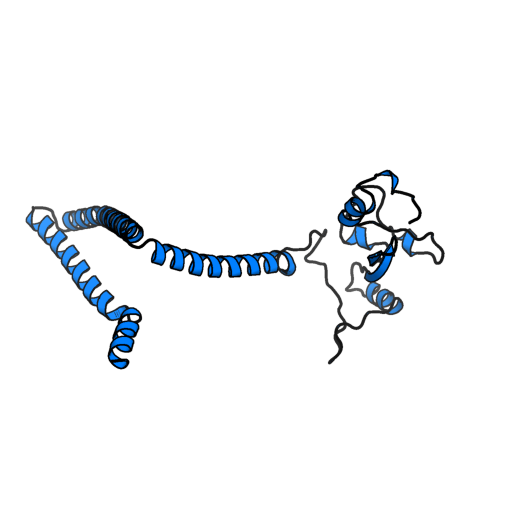 101 LEU A CA 1
ATOM 817 C C . LEU A 1 101 ? -2.477 3.399 2.463 1.00 92.38 101 LEU A C 1
ATOM 819 O O . LEU A 1 101 ? -1.614 2.929 1.729 1.00 92.38 101 LEU A O 1
ATOM 823 N N . PHE A 1 102 ? -2.174 4.058 3.579 1.00 91.00 102 PHE A N 1
ATOM 824 C CA . PHE A 1 102 ? -0.800 4.295 4.010 1.00 91.00 102 PHE A CA 1
ATOM 825 C C . PHE A 1 102 ? -0.025 2.984 4.180 1.00 91.00 102 PHE A C 1
ATOM 827 O O . PHE A 1 102 ? 1.072 2.834 3.659 1.00 91.00 102 PHE A O 1
ATOM 834 N N . ASN A 1 103 ? -0.614 1.987 4.831 1.00 89.31 103 ASN A N 1
ATOM 835 C CA . ASN A 1 103 ? -0.004 0.680 5.012 1.00 89.31 103 ASN A CA 1
ATOM 836 C C . ASN A 1 103 ? 0.225 -0.031 3.671 1.00 89.31 103 ASN A C 1
ATOM 838 O O . ASN A 1 103 ? 1.289 -0.602 3.464 1.00 89.31 103 ASN A O 1
ATOM 842 N N . ALA A 1 104 ? -0.737 0.031 2.745 1.00 85.81 104 ALA A N 1
ATOM 843 C CA . ALA A 1 104 ? -0.619 -0.599 1.433 1.00 85.81 104 ALA A CA 1
ATOM 844 C C . ALA A 1 104 ? 0.457 0.039 0.537 1.00 85.81 104 ALA A C 1
ATOM 846 O O . ALA A 1 104 ? 1.063 -0.680 -0.252 1.00 85.81 104 ALA A O 1
ATOM 847 N N . TYR A 1 105 ? 0.683 1.353 0.652 1.00 82.00 105 TYR A N 1
ATOM 848 C CA . TYR A 1 105 ? 1.618 2.097 -0.204 1.00 82.00 105 TYR A CA 1
ATOM 849 C C . TYR A 1 105 ? 2.977 2.401 0.442 1.00 82.00 105 TYR A C 1
ATOM 851 O O . TYR A 1 105 ? 3.941 2.612 -0.284 1.00 82.00 105 TYR A O 1
ATOM 859 N N . VAL A 1 106 ? 3.060 2.459 1.774 1.00 83.31 106 VAL A N 1
ATOM 860 C CA . VAL A 1 106 ? 4.260 2.913 2.500 1.00 83.31 106 VAL A CA 1
ATOM 861 C C . VAL A 1 106 ? 4.881 1.803 3.338 1.00 83.31 106 VAL A C 1
ATOM 863 O O . VAL A 1 106 ? 6.094 1.633 3.313 1.00 83.31 106 VAL A O 1
ATOM 866 N N . LEU A 1 107 ? 4.078 1.058 4.104 1.00 82.69 107 LEU A N 1
ATOM 867 C CA . LEU A 1 107 ? 4.613 0.114 5.096 1.00 82.69 107 LEU A CA 1
ATOM 868 C C . LEU A 1 107 ? 4.757 -1.312 4.568 1.00 82.69 107 LEU A C 1
ATOM 870 O O . LEU A 1 107 ? 5.626 -2.051 5.028 1.00 82.69 107 LEU A O 1
ATOM 874 N N . ARG A 1 108 ? 3.893 -1.731 3.639 1.00 79.44 108 ARG A N 1
ATOM 875 C CA . ARG A 1 108 ? 3.949 -3.080 3.085 1.00 79.44 108 ARG A CA 1
ATOM 876 C C . ARG A 1 108 ? 5.170 -3.176 2.166 1.00 79.44 108 ARG A C 1
ATOM 878 O O . ARG A 1 108 ? 5.202 -2.465 1.162 1.00 79.44 108 ARG A O 1
ATOM 885 N N . PRO A 1 109 ? 6.147 -4.050 2.469 1.00 70.69 109 PRO A N 1
ATOM 886 C CA . PRO A 1 109 ? 7.316 -4.194 1.619 1.00 70.69 109 PRO A CA 1
ATOM 887 C C . PRO A 1 109 ? 6.871 -4.629 0.224 1.00 70.69 109 PRO A C 1
ATOM 889 O O . PRO A 1 109 ? 5.968 -5.463 0.078 1.00 70.69 109 PRO A O 1
ATOM 892 N N . ALA A 1 110 ? 7.494 -4.044 -0.798 1.00 71.94 110 ALA A N 1
ATOM 893 C CA . ALA A 1 110 ? 7.268 -4.460 -2.171 1.00 71.94 110 ALA A CA 1
ATOM 894 C C . ALA A 1 110 ? 7.550 -5.972 -2.289 1.00 71.94 110 ALA A C 1
ATOM 896 O O . ALA A 1 110 ? 8.506 -6.452 -1.676 1.00 71.94 110 ALA A O 1
ATOM 897 N N . PRO A 1 111 ? 6.738 -6.738 -3.040 1.00 73.81 111 PRO A N 1
ATOM 898 C CA . PRO A 1 111 ? 6.933 -8.174 -3.228 1.00 73.81 111 PRO A CA 1
ATOM 899 C C . PRO A 1 111 ? 8.098 -8.429 -4.196 1.00 73.81 111 PRO A C 1
ATOM 901 O O . PRO A 1 111 ? 7.908 -8.909 -5.310 1.00 73.81 111 PRO A O 1
ATOM 904 N N . VAL A 1 112 ? 9.299 -8.048 -3.776 1.00 79.25 112 VAL A N 1
ATOM 905 C CA . VAL A 1 112 ? 10.561 -8.228 -4.495 1.00 79.25 112 VAL A CA 1
ATOM 906 C C . VAL A 1 112 ? 11.445 -9.183 -3.704 1.00 79.25 112 VAL A C 1
ATOM 908 O O . VAL A 1 112 ? 11.236 -9.379 -2.506 1.00 79.25 112 VAL A O 1
ATOM 911 N N . ARG A 1 113 ? 12.419 -9.797 -4.377 1.00 76.62 113 ARG A N 1
ATOM 912 C CA . ARG A 1 113 ? 13.271 -10.850 -3.805 1.00 76.62 113 ARG A CA 1
ATOM 913 C C . ARG A 1 113 ? 13.918 -10.466 -2.472 1.00 76.62 113 ARG A C 1
ATOM 915 O O . ARG A 1 113 ? 13.939 -11.287 -1.560 1.00 76.62 113 ARG A O 1
ATOM 922 N N . ASP A 1 114 ? 14.436 -9.245 -2.379 1.00 79.56 114 ASP A N 1
ATOM 923 C CA . ASP A 1 114 ? 15.047 -8.714 -1.163 1.00 79.56 114 ASP A CA 1
ATOM 924 C C . ASP A 1 114 ? 14.731 -7.214 -1.007 1.00 79.56 114 ASP A C 1
ATOM 926 O O . ASP A 1 114 ? 15.444 -6.358 -1.532 1.00 79.56 114 ASP A O 1
ATOM 930 N N . PRO A 1 115 ? 13.631 -6.863 -0.316 1.00 78.56 115 PRO A N 1
ATOM 931 C CA . PRO A 1 115 ? 13.222 -5.471 -0.153 1.00 78.56 115 PRO A CA 1
ATOM 932 C C . PRO A 1 115 ? 14.174 -4.655 0.731 1.00 78.56 115 PRO A C 1
ATOM 934 O O . PRO A 1 115 ? 14.173 -3.432 0.639 1.00 78.56 115 PRO A O 1
ATOM 937 N N . ALA A 1 116 ? 14.952 -5.306 1.607 1.00 81.00 116 ALA A N 1
ATOM 938 C CA . ALA A 1 116 ? 15.807 -4.623 2.577 1.00 81.00 116 ALA A CA 1
ATOM 939 C C . ALA A 1 116 ? 17.129 -4.136 1.965 1.00 81.00 116 ALA A C 1
ATOM 941 O O . ALA A 1 116 ? 17.709 -3.169 2.459 1.00 81.00 116 ALA A O 1
ATOM 942 N N . SER A 1 117 ? 17.604 -4.783 0.897 1.00 82.12 117 SER A N 1
ATOM 943 C CA . SER A 1 117 ? 18.807 -4.365 0.167 1.00 82.12 117 SER A CA 1
ATOM 944 C C . SER A 1 117 ? 18.524 -3.401 -0.985 1.00 82.12 117 SER A C 1
ATOM 946 O O . SER A 1 117 ? 19.453 -2.763 -1.484 1.00 82.12 117 SER A O 1
ATOM 948 N N . LEU A 1 118 ? 17.258 -3.246 -1.391 1.00 84.12 118 LEU A N 1
ATOM 949 C CA . LEU A 1 118 ? 16.880 -2.357 -2.483 1.00 84.12 118 LEU A CA 1
ATOM 950 C C . LEU A 1 118 ? 16.940 -0.891 -2.034 1.00 84.12 118 LEU A C 1
ATOM 952 O O . LEU A 1 118 ? 16.139 -0.437 -1.218 1.00 84.12 118 LEU A O 1
ATOM 956 N N . GLN A 1 119 ? 17.881 -0.140 -2.600 1.00 84.38 119 GLN A N 1
ATOM 957 C CA . GLN A 1 119 ? 18.036 1.288 -2.341 1.00 84.38 119 GLN A CA 1
ATOM 958 C C . GLN A 1 119 ? 17.847 2.078 -3.630 1.00 84.38 119 GLN A C 1
ATOM 960 O O . GLN A 1 119 ? 18.442 1.766 -4.660 1.00 84.38 119 GLN A O 1
ATOM 965 N N . GLU A 1 120 ? 17.022 3.121 -3.564 1.00 84.94 120 GLU A N 1
ATOM 966 C CA . GLU A 1 120 ? 16.856 4.054 -4.671 1.00 84.94 120 GLU A CA 1
ATOM 967 C C . GLU A 1 120 ? 17.844 5.211 -4.524 1.00 84.94 120 GLU A C 1
ATOM 969 O O . GLU A 1 120 ? 17.846 5.939 -3.529 1.00 84.94 120 GLU A O 1
ATOM 974 N N . ILE A 1 121 ? 18.684 5.396 -5.539 1.00 81.25 121 ILE A N 1
ATOM 975 C CA . ILE A 1 121 ? 19.591 6.537 -5.608 1.00 81.25 121 ILE A CA 1
ATOM 976 C C . ILE A 1 121 ? 18.827 7.685 -6.261 1.00 81.25 121 ILE A C 1
ATOM 978 O O . ILE A 1 121 ? 18.485 7.627 -7.440 1.00 81.25 121 ILE A O 1
ATOM 982 N N . VAL A 1 122 ? 18.574 8.745 -5.494 1.00 79.31 122 VAL A N 1
ATOM 983 C CA . VAL A 1 122 ? 17.891 9.947 -5.982 1.00 79.31 122 VAL A CA 1
ATOM 984 C C . VAL A 1 122 ? 18.825 11.141 -5.868 1.00 79.31 122 VAL A C 1
ATOM 986 O O . VAL A 1 122 ? 19.317 11.467 -4.788 1.00 79.31 122 VAL A O 1
ATOM 989 N N . TRP A 1 123 ? 19.029 11.852 -6.976 1.00 76.62 123 TRP A N 1
ATOM 990 C CA . TRP A 1 123 ? 19.721 13.134 -6.944 1.00 76.62 123 TRP A CA 1
ATOM 991 C C . TRP A 1 123 ? 18.739 14.246 -6.575 1.00 76.62 123 TRP A C 1
ATOM 993 O O . TRP A 1 123 ? 17.917 14.672 -7.392 1.00 76.62 123 TRP A O 1
ATOM 1003 N N . ASN A 1 124 ? 18.863 14.773 -5.356 1.00 73.12 124 ASN A N 1
ATOM 1004 C CA . ASN A 1 124 ? 18.113 15.945 -4.915 1.00 73.12 124 ASN A CA 1
ATOM 1005 C C . ASN A 1 124 ? 18.987 17.208 -4.999 1.00 73.12 124 ASN A C 1
ATOM 1007 O O . ASN A 1 124 ? 20.036 17.291 -4.364 1.00 73.12 124 ASN A O 1
ATOM 1011 N N . SER A 1 125 ? 18.566 18.189 -5.798 1.00 71.38 125 SER A N 1
ATOM 1012 C CA . SER A 1 125 ? 19.192 19.513 -5.854 1.00 71.38 125 SER A CA 1
ATOM 1013 C C . SER A 1 125 ? 18.196 20.549 -5.348 1.00 71.38 125 SER A C 1
ATOM 1015 O O . SER A 1 125 ? 17.007 20.465 -5.662 1.00 71.38 125 SER A O 1
ATOM 1017 N N . LYS A 1 126 ? 18.658 21.534 -4.564 1.00 65.38 126 LYS A N 1
ATOM 1018 C CA . LYS A 1 126 ? 17.789 22.566 -3.974 1.00 65.38 126 LYS A CA 1
ATOM 1019 C C . LYS A 1 126 ? 16.925 23.217 -5.064 1.00 65.38 126 LYS A C 1
ATOM 1021 O O . LYS A 1 126 ? 17.433 23.935 -5.919 1.00 65.38 126 LYS A O 1
ATOM 1026 N N . GLY A 1 127 ? 15.617 22.957 -5.017 1.00 63.56 127 GLY A N 1
ATOM 1027 C CA . GLY A 1 127 ? 14.620 23.532 -5.928 1.00 63.56 127 GLY A CA 1
ATOM 1028 C C . GLY A 1 127 ? 14.236 22.679 -7.144 1.00 63.56 127 GLY A C 1
ATOM 1029 O O . GLY A 1 127 ? 13.363 23.100 -7.899 1.00 63.56 127 GLY A O 1
ATOM 1030 N N . LYS A 1 128 ? 14.816 21.486 -7.340 1.00 59.41 128 LYS A N 1
ATOM 1031 C CA . LYS A 1 128 ? 14.383 20.534 -8.377 1.00 59.41 128 LYS A CA 1
ATOM 1032 C C . LYS A 1 128 ? 14.209 19.140 -7.783 1.00 59.41 128 LYS A C 1
ATOM 1034 O O . LYS A 1 128 ? 15.171 18.536 -7.314 1.00 59.41 128 LYS A O 1
ATOM 1039 N N . LEU A 1 129 ? 12.980 18.623 -7.836 1.00 56.09 129 LEU A N 1
ATOM 1040 C CA . LEU A 1 129 ? 12.721 17.214 -7.550 1.00 56.09 129 LEU A CA 1
ATOM 1041 C C . LEU A 1 129 ? 13.435 16.346 -8.598 1.00 56.09 129 LEU A C 1
ATOM 1043 O O . LEU A 1 129 ? 13.205 16.519 -9.792 1.00 56.09 129 LEU A O 1
ATOM 1047 N N . ALA A 1 130 ? 14.282 15.440 -8.103 1.00 62.22 130 ALA A N 1
ATOM 1048 C CA . ALA A 1 130 ? 14.886 14.300 -8.793 1.00 62.22 130 ALA A CA 1
ATOM 1049 C C . ALA A 1 130 ? 15.527 14.610 -10.161 1.00 62.22 130 ALA A C 1
ATOM 1051 O O . ALA A 1 130 ? 14.908 14.464 -11.218 1.00 62.22 130 ALA A O 1
ATOM 1052 N N . HIS A 1 131 ? 16.815 14.967 -10.156 1.00 70.62 131 HIS A N 1
ATOM 1053 C CA . HIS A 1 131 ? 17.616 14.875 -11.377 1.00 70.62 131 HIS A CA 1
ATOM 1054 C C . HIS A 1 131 ? 17.672 13.408 -11.825 1.00 70.62 131 HIS A C 1
ATOM 1056 O O . HIS A 1 131 ? 18.085 12.535 -11.064 1.00 70.62 131 HIS A O 1
ATOM 1062 N N . ARG A 1 132 ? 17.232 13.137 -13.058 1.00 76.12 132 ARG A N 1
ATOM 1063 C CA . ARG A 1 132 ? 17.353 11.808 -13.668 1.00 76.12 132 ARG A CA 1
ATOM 1064 C C . ARG A 1 132 ? 18.802 11.579 -14.080 1.00 76.12 132 ARG A C 1
ATOM 1066 O O . ARG A 1 132 ? 19.394 12.465 -14.696 1.00 76.12 132 ARG A O 1
ATOM 1073 N N . PHE A 1 133 ? 19.325 10.396 -13.785 1.00 84.81 133 PHE A N 1
ATOM 1074 C CA . PHE A 1 133 ? 20.641 9.980 -14.257 1.00 84.81 133 PHE A CA 1
ATOM 1075 C C . PHE A 1 133 ? 20.620 9.754 -15.774 1.00 84.81 133 PHE A C 1
ATOM 1077 O O . PHE A 1 133 ? 19.648 9.221 -16.320 1.00 84.81 133 PHE A O 1
ATOM 1084 N N . SER A 1 134 ? 21.676 10.187 -16.462 1.00 87.12 134 SER A N 1
ATOM 1085 C CA . SER A 1 134 ? 21.930 9.774 -17.843 1.00 87.12 134 SER A CA 1
ATOM 1086 C C . SER A 1 134 ? 22.346 8.300 -17.890 1.00 87.12 134 SER A C 1
ATOM 1088 O O . SER A 1 134 ? 22.678 7.698 -16.868 1.00 87.12 134 SER A O 1
ATOM 1090 N N . TRP A 1 135 ? 22.339 7.710 -19.087 1.00 85.81 135 TRP A N 1
ATOM 1091 C CA . TRP A 1 135 ? 22.813 6.336 -19.276 1.00 85.81 135 TRP A CA 1
ATOM 1092 C C . TRP A 1 135 ? 24.283 6.169 -18.866 1.00 85.81 135 TRP A C 1
ATOM 1094 O O . TRP A 1 135 ? 24.626 5.201 -18.195 1.00 85.81 135 TRP A O 1
ATOM 1104 N N . ASP A 1 136 ? 25.124 7.154 -19.185 1.00 88.44 136 ASP A N 1
ATOM 1105 C CA . ASP A 1 136 ? 26.544 7.134 -18.820 1.00 88.44 136 ASP A CA 1
ATOM 1106 C C . ASP A 1 136 ? 26.730 7.189 -17.299 1.00 88.44 136 ASP A C 1
ATOM 1108 O O . ASP A 1 136 ? 27.481 6.400 -16.734 1.00 88.44 136 ASP A O 1
ATOM 1112 N N . GLN A 1 137 ? 25.965 8.048 -16.615 1.00 89.00 137 GLN A N 1
ATOM 1113 C CA . GLN A 1 137 ? 25.984 8.133 -15.153 1.00 89.00 137 GLN A CA 1
ATOM 1114 C C . GLN A 1 137 ? 25.508 6.834 -14.497 1.00 89.00 137 GLN A C 1
ATOM 1116 O O . GLN A 1 137 ? 26.073 6.418 -13.489 1.00 89.00 137 GLN A O 1
ATOM 1121 N N . TYR A 1 138 ? 24.485 6.181 -15.060 1.00 88.88 138 TYR A N 1
ATOM 1122 C CA . TYR A 1 138 ? 24.067 4.849 -14.621 1.00 88.88 138 TYR A CA 1
ATOM 1123 C C . TYR A 1 138 ? 25.215 3.838 -14.753 1.00 88.88 138 TYR A C 1
ATOM 1125 O O . TYR A 1 138 ? 25.464 3.085 -13.814 1.00 88.88 138 TYR A O 1
ATOM 1133 N N . GLY A 1 139 ? 25.937 3.856 -15.878 1.00 88.88 139 GLY A N 1
ATOM 1134 C CA . GLY A 1 139 ? 27.110 3.011 -16.095 1.00 88.88 139 GLY A CA 1
ATOM 1135 C C . GLY A 1 139 ? 28.186 3.225 -15.031 1.00 88.88 139 GLY A C 1
ATOM 1136 O O . GLY A 1 139 ? 28.654 2.259 -14.437 1.00 88.88 139 GLY A O 1
ATOM 1137 N N . GLU A 1 140 ? 28.522 4.478 -14.722 1.00 90.06 140 GLU A N 1
ATOM 1138 C CA . GLU A 1 14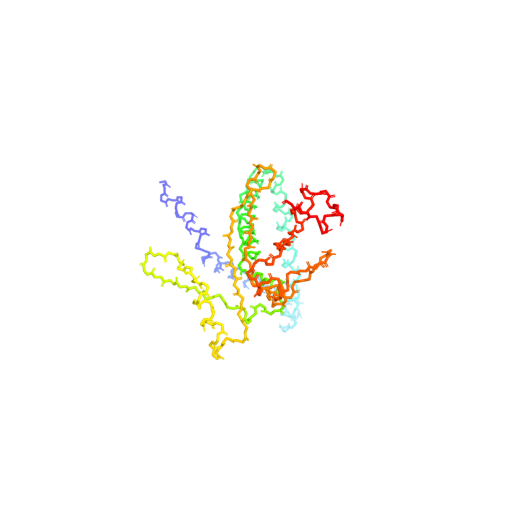0 ? 29.481 4.813 -13.661 1.00 90.06 140 GLU A CA 1
ATOM 1139 C C . GLU A 1 140 ? 29.015 4.316 -12.283 1.00 90.06 140 GLU A C 1
ATOM 1141 O O . GLU A 1 140 ? 29.765 3.635 -11.581 1.00 90.06 140 GLU A O 1
ATOM 1146 N N . LEU A 1 141 ? 27.757 4.584 -11.916 1.00 88.06 141 LEU A N 1
ATOM 1147 C CA . LEU A 1 141 ? 27.153 4.143 -10.652 1.00 88.06 141 LEU A CA 1
ATOM 1148 C C . LEU A 1 141 ? 27.169 2.620 -10.499 1.00 88.06 141 LEU A C 1
ATOM 1150 O O . LEU A 1 141 ? 27.479 2.118 -9.420 1.00 88.06 141 LEU A O 1
ATOM 1154 N N . ALA A 1 142 ? 26.875 1.892 -11.577 1.00 88.19 142 ALA A N 1
ATOM 1155 C CA . ALA A 1 142 ? 26.852 0.433 -11.592 1.00 88.19 142 ALA A CA 1
ATOM 1156 C C . ALA A 1 142 ? 28.239 -0.198 -11.367 1.00 88.19 142 ALA A C 1
ATOM 1158 O O . ALA A 1 142 ? 28.317 -1.367 -11.003 1.00 88.19 142 ALA A O 1
ATOM 1159 N N . THR A 1 143 ? 29.326 0.559 -11.561 1.00 90.44 143 THR A N 1
ATOM 1160 C CA . THR A 1 143 ? 30.703 0.090 -11.310 1.00 90.44 143 THR A CA 1
ATOM 1161 C C . THR A 1 143 ? 31.231 0.406 -9.910 1.00 90.44 143 THR A C 1
ATOM 1163 O O . THR A 1 143 ? 32.342 -0.004 -9.567 1.00 90.44 143 THR A O 1
ATOM 1166 N N . LEU A 1 144 ? 30.473 1.137 -9.086 1.00 90.31 144 LEU A N 1
ATOM 1167 C CA . LEU A 1 144 ? 30.929 1.502 -7.749 1.00 90.31 144 LEU A CA 1
ATOM 1168 C C . LEU A 1 144 ? 31.050 0.258 -6.849 1.00 90.31 144 LEU A C 1
ATOM 1170 O O . LEU A 1 144 ? 30.109 -0.525 -6.781 1.00 90.31 144 LEU A O 1
ATOM 1174 N N . PRO A 1 145 ? 32.127 0.110 -6.051 1.00 90.06 145 PRO A N 1
ATOM 1175 C CA . PRO A 1 145 ? 32.333 -1.074 -5.204 1.00 90.06 145 PRO A CA 1
ATOM 1176 C 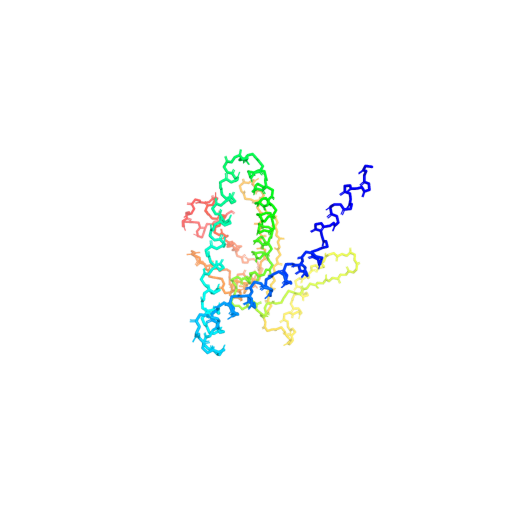C . PRO A 1 145 ? 31.237 -1.335 -4.160 1.00 90.06 145 PRO A C 1
ATOM 1178 O O . PRO A 1 145 ? 31.101 -2.452 -3.671 1.00 90.06 145 PRO A O 1
ATOM 1181 N N . VAL A 1 146 ? 30.482 -0.299 -3.779 1.00 88.25 146 VAL A N 1
ATOM 1182 C CA . VAL A 1 146 ? 29.364 -0.397 -2.825 1.00 88.25 146 VAL A CA 1
ATOM 1183 C C . VAL A 1 146 ? 28.082 -0.937 -3.472 1.00 88.25 146 VAL A C 1
ATOM 1185 O O . VAL A 1 146 ? 27.165 -1.358 -2.771 1.00 88.25 146 VAL A O 1
ATOM 1188 N N . VAL A 1 147 ? 28.005 -0.924 -4.804 1.00 88.12 147 VAL A N 1
ATOM 1189 C CA . VAL A 1 147 ? 26.840 -1.356 -5.573 1.00 88.12 147 VAL A CA 1
ATOM 1190 C C . VAL A 1 147 ? 27.052 -2.807 -5.991 1.00 88.12 147 VAL A C 1
ATOM 1192 O O . VAL A 1 147 ? 27.873 -3.102 -6.851 1.00 88.12 147 VAL A O 1
ATOM 1195 N N . ALA A 1 148 ? 26.314 -3.727 -5.365 1.00 87.06 148 ALA A N 1
ATOM 1196 C CA . ALA A 1 148 ? 26.381 -5.149 -5.710 1.00 87.06 148 ALA A CA 1
ATOM 1197 C C . ALA A 1 148 ? 25.758 -5.436 -7.085 1.00 87.06 148 ALA A C 1
ATOM 1199 O O . ALA A 1 148 ? 26.307 -6.189 -7.884 1.00 87.06 148 ALA A O 1
ATOM 1200 N N . GLU A 1 149 ? 24.608 -4.820 -7.354 1.00 88.38 149 GLU A N 1
ATOM 1201 C CA . GLU A 1 149 ? 23.915 -4.871 -8.635 1.00 88.38 149 GLU A CA 1
ATOM 1202 C C . GLU A 1 149 ? 23.113 -3.575 -8.802 1.00 88.38 149 GLU A C 1
ATOM 1204 O O . GLU A 1 149 ? 22.541 -3.063 -7.836 1.00 88.38 149 GLU A O 1
ATOM 1209 N N . ALA A 1 150 ? 23.080 -3.034 -10.020 1.00 89.75 150 ALA A N 1
ATOM 1210 C CA . ALA A 1 150 ? 22.285 -1.862 -10.363 1.00 89.75 150 ALA A CA 1
ATOM 1211 C C . ALA A 1 150 ? 21.202 -2.241 -11.373 1.00 89.75 150 ALA A C 1
ATOM 1213 O O . ALA A 1 150 ? 21.445 -3.013 -12.301 1.00 89.75 150 ALA A O 1
ATOM 1214 N N . LEU A 1 151 ? 20.020 -1.649 -11.221 1.00 90.06 151 LEU A N 1
ATOM 1215 C CA . LEU A 1 151 ? 18.994 -1.623 -12.255 1.00 90.06 151 LEU A CA 1
ATOM 1216 C C . LEU A 1 151 ? 18.634 -0.176 -12.579 1.00 90.06 151 LEU A C 1
ATOM 1218 O O . LEU A 1 151 ? 18.777 0.720 -11.747 1.00 90.06 151 LEU A O 1
ATOM 1222 N N . GLY A 1 152 ? 18.181 0.056 -13.805 1.00 89.94 152 GLY A N 1
ATOM 1223 C CA . GLY A 1 152 ? 17.719 1.359 -14.264 1.00 89.94 152 GLY A CA 1
ATOM 1224 C C . GLY A 1 152 ? 16.298 1.253 -14.784 1.00 89.94 152 GLY A C 1
ATOM 1225 O O . GLY A 1 152 ? 15.949 0.274 -15.446 1.00 89.94 152 GLY A O 1
ATOM 1226 N N . TYR A 1 153 ? 15.478 2.263 -14.508 1.00 90.31 153 TYR A N 1
ATOM 1227 C CA . TYR A 1 153 ? 14.143 2.366 -15.078 1.00 90.31 153 TYR A CA 1
ATOM 1228 C C . TYR A 1 153 ? 13.801 3.809 -15.457 1.00 90.31 153 TYR A C 1
ATOM 1230 O O . TYR A 1 153 ? 14.320 4.771 -14.890 1.00 90.31 153 TYR A O 1
ATOM 1238 N N . ARG A 1 154 ? 12.923 3.970 -16.448 1.00 88.62 154 ARG A N 1
ATOM 1239 C CA . ARG A 1 154 ? 12.388 5.266 -16.864 1.00 88.62 154 ARG A CA 1
ATOM 1240 C C . ARG A 1 154 ? 10.948 5.124 -17.309 1.00 88.62 154 ARG A C 1
ATOM 1242 O O . ARG A 1 154 ? 10.673 4.472 -18.318 1.00 88.62 154 ARG A O 1
ATOM 1249 N N . ASP A 1 155 ? 10.059 5.821 -16.618 1.00 90.50 155 ASP A N 1
ATOM 1250 C CA . ASP A 1 155 ? 8.665 5.911 -17.027 1.00 90.50 155 ASP A CA 1
ATOM 1251 C C . ASP A 1 155 ? 8.532 6.683 -18.335 1.00 90.50 155 ASP A C 1
ATOM 1253 O O . ASP A 1 155 ? 9.135 7.742 -18.548 1.00 90.50 155 ASP A O 1
ATOM 1257 N N . ILE A 1 156 ? 7.712 6.134 -19.218 1.00 90.81 156 ILE A N 1
ATOM 1258 C CA . ILE A 1 156 ? 7.371 6.718 -20.500 1.00 90.81 156 ILE A CA 1
ATOM 1259 C C . ILE A 1 156 ? 5.865 6.736 -20.676 1.00 90.81 156 ILE A C 1
ATOM 1261 O O . ILE A 1 156 ? 5.123 5.913 -20.139 1.00 90.81 156 ILE A O 1
ATOM 1265 N N . SER A 1 157 ? 5.413 7.670 -21.498 1.00 92.12 157 SER A N 1
ATOM 1266 C CA . SER A 1 157 ? 4.068 7.629 -22.032 1.00 92.12 157 SER A CA 1
ATOM 1267 C C . SER A 1 157 ? 4.146 7.314 -23.515 1.00 92.12 157 SER A C 1
ATOM 1269 O O . SER A 1 157 ? 4.865 7.982 -24.255 1.00 92.12 157 SER A O 1
ATOM 1271 N N . THR A 1 158 ? 3.424 6.282 -23.934 1.00 89.19 158 THR A N 1
ATOM 1272 C CA . THR A 1 158 ? 3.319 5.870 -25.334 1.00 89.19 158 THR A CA 1
ATOM 1273 C C . THR A 1 158 ? 1.849 5.755 -25.734 1.00 89.19 158 THR A C 1
ATOM 1275 O O . THR A 1 158 ? 0.952 5.995 -24.921 1.00 89.19 158 THR A O 1
ATOM 1278 N N . ARG A 1 159 ? 1.570 5.451 -27.000 1.00 89.19 159 ARG A N 1
ATOM 1279 C CA . ARG A 1 159 ? 0.210 5.226 -27.499 1.00 89.19 159 ARG A CA 1
ATOM 1280 C C . ARG A 1 159 ? 0.050 3.781 -27.946 1.00 89.19 159 ARG A C 1
ATOM 1282 O O . ARG A 1 159 ? 0.857 3.294 -28.723 1.00 89.19 159 ARG A O 1
ATOM 1289 N N . PHE A 1 160 ? -1.032 3.148 -27.511 1.00 88.69 160 PHE A N 1
ATOM 1290 C CA . PHE A 1 160 ? -1.488 1.847 -27.990 1.00 88.69 160 PHE A CA 1
ATOM 1291 C C . PHE A 1 160 ? -2.953 1.981 -28.411 1.00 88.69 160 PHE A C 1
ATOM 1293 O O . PHE A 1 160 ? -3.762 2.508 -27.648 1.00 88.69 160 PHE A O 1
ATOM 1300 N N . GLU A 1 161 ? -3.293 1.594 -29.644 1.00 87.50 161 GLU A N 1
ATOM 1301 C CA . GLU A 1 161 ? -4.659 1.716 -30.191 1.00 87.50 161 GLU A CA 1
ATOM 1302 C C . GLU A 1 161 ? -5.296 3.104 -29.973 1.00 87.50 161 GLU A C 1
ATOM 1304 O O . GLU A 1 161 ? -6.449 3.238 -29.565 1.00 87.50 161 GLU A O 1
ATOM 1309 N N . ARG A 1 162 ? -4.522 4.172 -30.218 1.00 87.50 162 ARG A N 1
ATOM 1310 C CA . ARG A 1 162 ? -4.915 5.587 -30.013 1.00 87.50 162 ARG A CA 1
ATOM 1311 C C . ARG A 1 162 ? -5.178 5.990 -28.556 1.00 87.50 162 ARG A C 1
ATOM 1313 O O . ARG A 1 162 ? -5.493 7.153 -28.310 1.00 87.50 162 ARG A O 1
ATOM 1320 N N . ARG A 1 163 ? -5.000 5.090 -27.590 1.00 88.69 163 ARG A N 1
ATOM 1321 C CA . ARG A 1 163 ? -5.047 5.392 -26.158 1.00 88.69 163 ARG A CA 1
ATOM 1322 C C . ARG A 1 163 ? -3.643 5.653 -25.642 1.00 88.69 163 ARG A C 1
ATOM 1324 O O . ARG A 1 163 ? -2.693 4.969 -26.012 1.00 88.69 163 ARG A O 1
ATOM 1331 N N . GLN A 1 164 ? -3.510 6.660 -24.790 1.00 91.12 164 GLN A N 1
ATOM 1332 C CA . GLN A 1 164 ? -2.265 6.909 -24.079 1.00 91.12 164 GLN A CA 1
ATOM 1333 C C . GLN A 1 164 ? -2.091 5.835 -23.004 1.00 91.12 164 GLN A C 1
ATOM 1335 O O . GLN A 1 164 ? -2.997 5.599 -22.206 1.00 91.12 164 GLN A O 1
ATOM 1340 N N . VAL A 1 165 ? -0.938 5.177 -23.003 1.00 92.31 165 VAL A N 1
ATOM 1341 C CA . VAL A 1 165 ? -0.592 4.125 -22.049 1.00 92.31 165 VAL A CA 1
ATOM 1342 C C . VAL A 1 165 ? 0.736 4.461 -21.384 1.00 92.31 165 VAL A C 1
ATOM 1344 O O . VAL A 1 165 ? 1.634 5.046 -21.997 1.00 92.31 165 VAL A O 1
ATOM 1347 N N . ALA A 1 166 ? 0.838 4.136 -20.100 1.00 92.81 166 ALA A N 1
ATOM 1348 C CA . ALA A 1 166 ? 2.093 4.220 -19.372 1.00 92.81 166 ALA A CA 1
ATOM 1349 C C . ALA A 1 166 ? 2.933 2.979 -19.688 1.00 92.81 166 ALA A C 1
ATOM 1351 O O . ALA A 1 166 ? 2.417 1.861 -19.698 1.00 92.81 166 ALA A O 1
ATOM 1352 N N . GLY A 1 167 ? 4.216 3.192 -19.945 1.00 92.62 167 GLY A N 1
ATOM 1353 C CA . GLY A 1 167 ? 5.210 2.142 -20.103 1.00 92.62 167 GLY A CA 1
ATOM 1354 C C . GLY A 1 167 ? 6.454 2.484 -19.302 1.00 92.62 167 GLY A C 1
ATOM 1355 O O . GLY A 1 167 ? 6.579 3.586 -18.768 1.00 92.62 167 GLY A O 1
ATOM 1356 N N . GLN A 1 168 ? 7.391 1.549 -19.246 1.00 92.12 168 GLN A N 1
ATOM 1357 C CA . GLN A 1 168 ? 8.654 1.755 -18.561 1.00 92.12 168 GLN A CA 1
ATOM 1358 C C . GLN A 1 168 ? 9.775 1.148 -19.398 1.00 92.12 168 GLN A C 1
ATOM 1360 O O . GLN A 1 168 ? 9.691 -0.009 -19.805 1.00 92.12 168 GLN A O 1
ATOM 1365 N N . PHE A 1 169 ? 10.810 1.937 -19.677 1.00 90.56 169 PHE A N 1
ATOM 1366 C CA . PHE A 1 169 ? 12.081 1.382 -20.126 1.00 90.56 169 PHE A CA 1
ATOM 1367 C C . PHE A 1 169 ? 12.830 0.879 -18.909 1.00 90.56 169 PHE A C 1
ATOM 1369 O O . PHE A 1 169 ? 12.899 1.594 -17.914 1.00 90.56 169 PHE A O 1
ATOM 1376 N N . VAL A 1 170 ? 13.392 -0.319 -18.997 1.00 90.56 170 VAL A N 1
ATOM 1377 C CA . VAL A 1 170 ? 14.131 -0.948 -17.904 1.00 90.56 170 VAL A CA 1
ATOM 1378 C C . VAL A 1 170 ? 15.406 -1.595 -18.431 1.00 90.56 170 VAL A C 1
ATOM 1380 O O . VAL A 1 170 ? 15.500 -1.907 -19.619 1.00 90.56 170 VAL A O 1
ATOM 1383 N N . THR A 1 171 ? 16.390 -1.791 -17.560 1.00 89.69 171 THR A N 1
ATOM 1384 C CA . THR A 1 171 ? 17.599 -2.561 -17.878 1.00 89.69 171 THR A CA 1
ATOM 1385 C C . THR A 1 171 ? 17.285 -4.053 -18.020 1.00 89.69 171 THR A C 1
ATOM 1387 O O . THR A 1 171 ? 16.302 -4.554 -17.472 1.00 89.69 171 THR A O 1
ATOM 1390 N N . GLY A 1 172 ? 18.118 -4.798 -18.753 1.00 88.56 172 GLY A N 1
ATOM 1391 C CA . GLY A 1 172 ? 17.863 -6.219 -19.037 1.00 88.56 172 GLY A CA 1
ATOM 1392 C C . GLY A 1 172 ? 17.844 -7.133 -17.800 1.00 88.56 172 GLY A C 1
ATOM 1393 O O . GLY A 1 172 ? 17.228 -8.191 -17.834 1.00 88.56 172 GLY A O 1
ATOM 1394 N N . ASN A 1 173 ? 18.462 -6.717 -16.691 1.00 89.31 173 ASN A N 1
ATOM 1395 C CA . ASN A 1 173 ? 18.459 -7.428 -15.406 1.00 89.31 173 ASN A CA 1
ATOM 1396 C C . ASN A 1 173 ? 17.298 -7.033 -14.471 1.00 89.31 173 ASN A C 1
ATOM 1398 O O . ASN A 1 173 ? 17.192 -7.558 -13.364 1.00 89.31 173 ASN A O 1
ATOM 1402 N N . TYR A 1 174 ? 16.414 -6.121 -14.889 1.00 90.75 174 TYR A N 1
ATOM 1403 C CA . TYR A 1 174 ? 15.369 -5.554 -14.032 1.00 90.75 174 TYR A CA 1
ATOM 1404 C C . TYR A 1 174 ? 14.476 -6.624 -13.389 1.00 90.75 174 TYR A C 1
ATOM 1406 O O . TYR A 1 174 ? 14.280 -6.643 -12.175 1.00 90.75 174 TYR A O 1
ATOM 1414 N N . PHE A 1 175 ? 13.963 -7.564 -14.186 1.00 91.25 175 PHE A N 1
ATOM 1415 C CA . PHE A 1 175 ? 13.063 -8.603 -13.680 1.00 91.25 175 PHE A CA 1
ATOM 1416 C C . PHE A 1 175 ? 13.788 -9.651 -12.827 1.00 91.25 175 PHE A C 1
ATOM 1418 O O . PHE A 1 175 ? 13.234 -10.102 -11.823 1.00 91.25 175 PHE A O 1
ATOM 1425 N N . SER A 1 176 ? 15.025 -10.017 -13.185 1.00 89.12 176 SER A N 1
ATOM 1426 C CA . SER A 1 176 ? 15.820 -10.994 -12.430 1.00 89.12 176 SER A CA 1
ATOM 1427 C C . SER A 1 176 ? 16.245 -10.462 -11.065 1.00 89.12 176 SER A C 1
ATOM 1429 O O . SER A 1 176 ? 16.131 -11.189 -10.077 1.00 89.12 176 SER A O 1
ATOM 1431 N N . MET A 1 177 ? 16.665 -9.195 -10.994 1.00 87.44 177 MET A N 1
ATOM 1432 C CA . MET A 1 177 ? 17.060 -8.544 -9.743 1.00 87.44 177 MET A CA 1
ATOM 1433 C C . MET A 1 177 ? 15.860 -8.399 -8.794 1.00 87.44 177 MET A C 1
ATOM 1435 O O . MET A 1 177 ? 15.960 -8.719 -7.611 1.00 87.44 177 MET A O 1
ATOM 1439 N N . LEU A 1 178 ? 14.687 -8.014 -9.315 1.00 89.00 178 LEU A N 1
ATOM 1440 C CA . LEU A 1 178 ? 13.457 -7.928 -8.516 1.00 89.00 178 LEU A CA 1
ATOM 1441 C C . LEU A 1 178 ? 12.858 -9.302 -8.161 1.00 89.00 178 LEU A C 1
ATOM 1443 O O . LEU A 1 178 ? 12.004 -9.384 -7.278 1.00 89.00 178 LEU A O 1
ATOM 1447 N N . GLY A 1 179 ? 13.301 -10.383 -8.812 1.00 88.62 179 GLY A N 1
ATOM 1448 C CA . GLY A 1 179 ? 12.767 -11.734 -8.624 1.00 88.62 179 GLY A CA 1
ATOM 1449 C C . GLY A 1 179 ? 11.362 -11.927 -9.198 1.00 88.62 179 GLY A C 1
ATOM 1450 O O . GLY A 1 179 ? 10.601 -12.755 -8.699 1.00 88.62 179 GLY A O 1
ATOM 1451 N N . VAL A 1 180 ? 10.998 -11.155 -10.224 1.00 89.00 180 VAL A N 1
ATOM 1452 C CA . VAL A 1 180 ? 9.672 -11.198 -10.849 1.00 89.00 180 VAL A CA 1
ATOM 1453 C C . VAL A 1 180 ? 9.699 -12.142 -12.050 1.00 89.00 180 VAL A C 1
ATOM 1455 O O . VAL A 1 180 ? 10.389 -11.894 -13.037 1.00 89.00 180 VAL A O 1
ATOM 1458 N N . GLY A 1 181 ? 8.922 -13.223 -11.971 1.00 89.50 181 GLY A N 1
ATOM 1459 C CA . GLY A 1 181 ? 8.757 -14.187 -13.060 1.00 89.50 181 GLY A CA 1
ATOM 1460 C C . GLY A 1 181 ? 7.604 -13.841 -14.016 1.00 89.50 181 GLY A C 1
ATOM 1461 O O . GLY A 1 181 ? 6.656 -13.156 -13.619 1.00 89.50 181 GLY A O 1
ATOM 1462 N N . PRO A 1 182 ? 7.644 -14.326 -15.271 1.00 92.69 182 PRO A N 1
ATOM 1463 C CA . PRO A 1 182 ? 6.526 -14.201 -16.197 1.00 92.69 182 PRO A CA 1
ATOM 1464 C C . PRO A 1 182 ? 5.408 -15.197 -15.852 1.00 92.69 182 PRO A C 1
ATOM 1466 O O . PRO A 1 182 ? 5.671 -16.328 -15.452 1.00 92.69 182 PRO A O 1
ATOM 1469 N N . ILE A 1 183 ? 4.153 -14.803 -16.083 1.00 92.44 183 ILE A N 1
ATOM 1470 C CA . ILE A 1 183 ? 3.012 -15.741 -16.105 1.00 92.44 183 ILE A CA 1
ATOM 1471 C C . ILE A 1 183 ? 2.974 -16.493 -17.445 1.00 92.44 183 ILE A C 1
ATOM 1473 O O . ILE A 1 183 ? 2.596 -17.659 -17.504 1.00 92.44 183 ILE A O 1
ATOM 1477 N N . LEU A 1 184 ? 3.374 -15.816 -18.524 1.00 92.69 184 LEU A N 1
ATOM 1478 C CA . LEU A 1 184 ? 3.361 -16.331 -19.886 1.00 92.69 184 LEU A CA 1
ATOM 1479 C C . LEU A 1 184 ? 4.563 -15.774 -20.664 1.00 92.69 184 LEU A C 1
ATOM 1481 O O . LEU A 1 184 ? 4.886 -14.592 -20.542 1.00 92.69 184 LEU A O 1
ATOM 1485 N N . GLY A 1 185 ? 5.206 -16.612 -21.481 1.00 92.38 185 GLY A N 1
ATOM 1486 C CA . GLY A 1 185 ? 6.362 -16.220 -22.291 1.00 92.38 185 GLY A CA 1
ATOM 1487 C C . GLY A 1 185 ? 7.640 -16.044 -21.465 1.00 92.38 185 GLY A C 1
ATOM 1488 O O . GLY A 1 185 ? 7.954 -16.870 -20.610 1.00 92.38 185 GLY A O 1
ATOM 1489 N N . ARG A 1 186 ? 8.394 -14.974 -21.740 1.00 91.56 186 ARG A N 1
ATOM 1490 C CA . ARG A 1 186 ? 9.653 -14.637 -21.059 1.00 91.56 186 ARG A CA 1
ATOM 1491 C C . ARG A 1 186 ? 9.680 -13.166 -20.652 1.00 91.56 186 ARG A C 1
ATOM 1493 O O . ARG A 1 186 ? 9.050 -12.334 -21.300 1.00 91.56 186 ARG A O 1
ATOM 1500 N N . VAL A 1 187 ? 10.439 -12.853 -19.606 1.00 91.62 187 VAL A N 1
ATOM 1501 C CA . VAL A 1 187 ? 10.798 -11.469 -19.256 1.00 91.62 187 VAL A CA 1
ATOM 1502 C C . VAL A 1 187 ? 11.964 -10.970 -20.119 1.00 91.62 187 VAL A C 1
ATOM 1504 O O . VAL A 1 187 ? 12.558 -11.749 -20.876 1.00 91.62 187 VAL A O 1
ATOM 1507 N N . LEU A 1 188 ? 12.277 -9.674 -20.008 1.00 90.00 188 LEU A N 1
ATOM 1508 C CA . LEU A 1 188 ? 13.492 -9.103 -20.594 1.00 90.00 188 LEU A CA 1
ATOM 1509 C C . LEU A 1 188 ? 14.735 -9.753 -19.978 1.00 90.00 188 LEU A C 1
ATOM 1511 O O . LEU A 1 188 ? 14.756 -10.050 -18.783 1.00 90.00 188 LEU A O 1
ATOM 1515 N N . GLN A 1 189 ? 15.741 -9.972 -20.817 1.00 85.56 189 GLN A N 1
ATOM 1516 C CA . GLN A 1 189 ? 17.045 -10.525 -20.468 1.00 85.56 189 GLN A CA 1
ATOM 1517 C C . GLN A 1 189 ? 18.149 -9.520 -20.823 1.00 85.56 189 GLN A C 1
ATOM 1519 O O . GLN A 1 189 ? 17.922 -8.579 -21.585 1.00 85.56 189 GLN A O 1
ATOM 1524 N N . GLY A 1 190 ? 19.358 -9.718 -20.288 1.00 78.12 190 GLY A N 1
ATOM 1525 C CA . GLY A 1 190 ? 20.511 -8.842 -20.546 1.00 78.12 190 GLY A CA 1
ATOM 1526 C C . GLY A 1 190 ? 20.773 -8.604 -22.037 1.00 78.12 190 GLY A C 1
ATOM 1527 O O . GLY A 1 190 ? 20.975 -7.465 -22.455 1.00 78.12 190 GLY A O 1
ATOM 1528 N N . ASP A 1 191 ? 20.657 -9.658 -22.842 1.00 75.44 191 ASP A N 1
ATOM 1529 C CA . ASP A 1 191 ? 20.913 -9.616 -24.284 1.00 75.44 191 ASP A CA 1
ATOM 1530 C C . ASP A 1 191 ? 19.894 -8.759 -25.054 1.00 75.44 191 ASP A C 1
ATOM 1532 O O . ASP A 1 191 ? 20.235 -8.165 -26.078 1.00 75.44 191 ASP A O 1
ATOM 1536 N N . ASP A 1 192 ? 18.667 -8.611 -24.535 1.00 77.25 192 ASP A N 1
ATOM 1537 C CA . ASP A 1 192 ? 17.644 -7.749 -25.145 1.00 77.25 192 ASP A CA 1
ATOM 1538 C C . ASP A 1 192 ? 18.024 -6.256 -25.040 1.00 77.25 192 ASP A C 1
ATOM 1540 O O . ASP A 1 192 ? 17.547 -5.439 -25.828 1.00 77.25 192 ASP A O 1
ATOM 1544 N N . ALA A 1 193 ? 18.888 -5.892 -24.082 1.00 66.31 193 ALA A N 1
ATOM 1545 C CA . ALA A 1 193 ? 19.343 -4.522 -23.836 1.00 66.31 193 ALA A CA 1
ATOM 1546 C C . ALA A 1 193 ? 20.742 -4.217 -24.414 1.00 66.31 193 ALA A C 1
ATOM 1548 O O . ALA A 1 193 ? 21.157 -3.058 -24.424 1.00 66.31 193 ALA A O 1
ATOM 1549 N N . ALA A 1 194 ? 21.480 -5.233 -24.874 1.00 59.84 194 ALA A N 1
ATOM 1550 C CA . ALA A 1 194 ? 22.920 -5.136 -25.123 1.00 59.84 194 ALA A CA 1
ATOM 1551 C C . ALA A 1 194 ? 23.319 -4.638 -26.525 1.00 59.84 194 ALA A C 1
ATOM 1553 O O . ALA A 1 194 ? 24.482 -4.299 -26.731 1.00 59.84 194 ALA A O 1
ATOM 1554 N N . SER A 1 195 ? 22.408 -4.596 -27.505 1.00 57.19 195 SER A N 1
ATOM 1555 C CA . SER A 1 195 ? 22.764 -4.267 -28.896 1.00 57.19 195 SER A CA 1
ATOM 1556 C C . SER A 1 195 ? 21.869 -3.181 -29.508 1.00 57.19 195 SER A C 1
ATOM 1558 O O . SER A 1 195 ? 20.648 -3.351 -29.586 1.00 57.19 195 SER A O 1
ATOM 1560 N N . PRO A 1 196 ? 22.448 -2.064 -29.995 1.00 58.53 196 PRO A N 1
ATOM 1561 C CA . PRO A 1 196 ? 21.734 -1.116 -30.843 1.00 58.53 196 PRO A CA 1
ATOM 1562 C C . PRO A 1 196 ? 21.155 -1.840 -32.068 1.00 58.53 196 PRO A C 1
ATOM 1564 O O . PRO A 1 196 ? 21.896 -2.449 -32.835 1.00 58.53 196 PRO A O 1
ATOM 1567 N N . GLY A 1 197 ? 19.834 -1.785 -32.253 1.00 58.72 197 GLY A N 1
ATOM 1568 C CA . GLY A 1 197 ? 19.147 -2.449 -33.369 1.00 58.72 197 GLY A CA 1
ATOM 1569 C C . GLY A 1 197 ? 18.575 -3.838 -33.064 1.00 58.72 197 GLY A C 1
ATOM 1570 O O . GLY A 1 197 ? 17.967 -4.431 -33.955 1.00 58.72 197 GLY A O 1
ATOM 1571 N N . SER A 1 198 ? 18.698 -4.343 -31.830 1.00 66.44 198 SER A N 1
ATOM 1572 C CA . SER A 1 198 ? 17.914 -5.502 -31.383 1.00 66.44 198 SER A CA 1
ATOM 1573 C C . SER A 1 198 ? 16.416 -5.244 -31.551 1.00 66.44 198 SER A C 1
ATOM 1575 O O . SER A 1 198 ? 15.938 -4.122 -31.356 1.00 66.44 198 SER A O 1
ATOM 1577 N N . ALA A 1 199 ? 15.665 -6.288 -31.911 1.00 70.06 199 ALA A N 1
ATOM 1578 C CA . ALA A 1 199 ? 14.217 -6.186 -32.041 1.00 70.06 199 ALA A CA 1
ATOM 1579 C C . ALA A 1 199 ? 13.607 -5.686 -30.715 1.00 70.06 199 ALA A C 1
ATOM 1581 O O . ALA A 1 199 ? 13.957 -6.214 -29.658 1.00 70.06 199 ALA A O 1
ATOM 1582 N N . PRO A 1 200 ? 12.713 -4.680 -30.737 1.00 79.62 200 PRO A N 1
ATOM 1583 C CA . PRO A 1 200 ? 12.131 -4.144 -29.516 1.00 79.62 200 PRO A CA 1
ATOM 1584 C C . PRO A 1 200 ? 11.258 -5.209 -28.846 1.00 79.62 200 PRO A C 1
ATOM 1586 O O . PRO A 1 200 ? 10.238 -5.627 -29.395 1.00 79.62 200 PRO A O 1
ATOM 1589 N N . VAL A 1 201 ? 11.655 -5.642 -27.650 1.00 88.06 201 VAL A N 1
ATOM 1590 C CA . VAL A 1 201 ? 10.888 -6.580 -26.823 1.00 88.06 201 VAL A CA 1
ATOM 1591 C C . VAL A 1 201 ? 10.131 -5.794 -25.757 1.00 88.06 201 VAL A C 1
ATOM 1593 O O . VAL A 1 201 ? 10.688 -4.912 -25.105 1.00 88.06 201 VAL A O 1
ATOM 1596 N N . ALA A 1 202 ? 8.854 -6.117 -25.564 1.00 90.56 202 ALA A N 1
ATOM 1597 C CA . ALA A 1 202 ? 8.018 -5.526 -24.527 1.00 90.56 202 ALA A CA 1
ATOM 1598 C C . ALA A 1 202 ? 7.443 -6.615 -23.618 1.00 90.56 202 ALA A C 1
ATOM 1600 O O . ALA A 1 202 ? 7.033 -7.678 -24.082 1.00 90.56 202 ALA A O 1
ATOM 1601 N N . VAL A 1 203 ? 7.373 -6.321 -22.321 1.00 93.38 203 VAL A N 1
ATOM 1602 C CA . VAL A 1 203 ? 6.687 -7.158 -21.331 1.00 93.38 203 VAL A CA 1
ATOM 1603 C C . VAL A 1 203 ? 5.411 -6.444 -20.912 1.00 93.38 203 VAL A C 1
ATOM 1605 O O . VAL A 1 203 ? 5.439 -5.283 -20.501 1.00 93.38 203 VAL A O 1
ATOM 1608 N N . LEU A 1 204 ? 4.278 -7.134 -21.024 1.00 93.56 204 LEU A N 1
ATOM 1609 C CA . LEU A 1 204 ? 2.980 -6.588 -20.647 1.00 93.56 204 LEU A CA 1
ATOM 1610 C C . LEU A 1 204 ? 2.697 -6.890 -19.179 1.00 93.56 204 LEU A C 1
ATOM 1612 O O . LEU A 1 204 ? 2.815 -8.032 -18.735 1.00 93.56 204 LEU A O 1
ATOM 1616 N N . ASN A 1 205 ? 2.262 -5.882 -18.422 1.00 93.06 205 ASN A N 1
ATOM 1617 C CA . ASN A 1 205 ? 1.724 -6.152 -17.095 1.00 93.06 205 ASN A CA 1
ATOM 1618 C C . ASN A 1 205 ? 0.380 -6.899 -17.208 1.00 93.06 205 ASN A C 1
ATOM 1620 O O . ASN A 1 205 ? -0.370 -6.735 -18.175 1.00 93.06 205 ASN A O 1
ATOM 1624 N N . HIS A 1 206 ? 0.064 -7.705 -16.191 1.00 93.06 206 HIS A N 1
ATOM 1625 C CA . HIS A 1 206 ? -1.114 -8.575 -16.194 1.00 93.06 206 HIS A CA 1
ATOM 1626 C C . HIS A 1 206 ? -2.422 -7.810 -16.457 1.00 93.06 206 HIS A C 1
ATOM 1628 O O . HIS A 1 206 ? -3.260 -8.245 -17.241 1.00 93.06 206 HIS A O 1
ATOM 1634 N N . ARG A 1 207 ? -2.588 -6.630 -15.845 1.00 93.06 207 ARG A N 1
ATOM 1635 C CA . ARG A 1 207 ? -3.799 -5.814 -16.008 1.00 93.06 207 ARG A CA 1
ATOM 1636 C C . ARG A 1 207 ? -3.991 -5.363 -17.456 1.00 93.06 207 ARG A C 1
ATOM 1638 O O . ARG A 1 207 ? -5.118 -5.381 -17.936 1.00 93.06 207 ARG A O 1
ATOM 1645 N N . PHE A 1 208 ? -2.920 -4.942 -18.123 1.00 93.00 208 PHE A N 1
ATOM 1646 C CA . PHE A 1 208 ? -2.955 -4.481 -19.506 1.00 93.00 208 PHE A CA 1
ATOM 1647 C C . PHE A 1 208 ? -3.234 -5.627 -20.480 1.00 93.00 208 PHE A C 1
ATOM 1649 O O . PHE A 1 208 ? -4.050 -5.468 -21.385 1.00 93.00 208 PHE A O 1
ATOM 1656 N N . TRP A 1 209 ? -2.624 -6.793 -20.250 1.00 93.81 209 TRP A N 1
ATOM 1657 C CA . TRP A 1 209 ? -2.903 -8.009 -21.013 1.00 93.81 209 TRP A CA 1
ATOM 1658 C C . TRP A 1 209 ? -4.383 -8.410 -20.932 1.00 93.81 209 TRP A C 1
ATOM 1660 O O . TRP A 1 209 ? -5.038 -8.578 -21.959 1.00 93.81 209 TRP A O 1
ATOM 1670 N N . VAL A 1 210 ? -4.952 -8.467 -19.726 1.00 94.56 210 VAL A N 1
ATOM 1671 C CA . VAL A 1 210 ? -6.371 -8.806 -19.536 1.00 94.56 210 VAL A CA 1
ATOM 1672 C C . VAL A 1 210 ? -7.291 -7.759 -20.168 1.00 94.56 210 VAL A C 1
ATOM 1674 O O . VAL A 1 210 ? -8.223 -8.112 -20.883 1.00 94.56 210 VAL A O 1
ATOM 1677 N N . SER A 1 211 ? -7.042 -6.468 -19.932 1.00 92.50 211 SER A N 1
ATOM 1678 C CA . SER A 1 211 ? -7.960 -5.409 -20.368 1.00 92.50 211 SER A CA 1
ATOM 1679 C C . SER A 1 211 ? -7.885 -5.079 -21.857 1.00 92.50 211 SER A C 1
ATOM 1681 O O . SER A 1 211 ? -8.880 -4.627 -22.417 1.00 92.50 211 SER A O 1
ATOM 1683 N N . SER A 1 212 ? -6.722 -5.262 -22.488 1.00 91.25 212 SER A N 1
ATOM 1684 C CA . SER A 1 212 ? -6.497 -4.875 -23.889 1.00 91.25 212 SER A CA 1
ATOM 1685 C C . SER A 1 212 ? -6.462 -6.069 -24.837 1.00 91.25 212 SER A C 1
ATOM 1687 O O . SER A 1 212 ? -6.791 -5.908 -26.004 1.00 91.25 212 SER A O 1
ATOM 1689 N N . PHE A 1 213 ? -6.118 -7.263 -24.344 1.00 92.00 213 PHE A N 1
ATOM 1690 C CA . PHE A 1 213 ? -6.024 -8.484 -25.151 1.00 92.00 213 PHE A CA 1
ATOM 1691 C C . PHE A 1 213 ? -6.960 -9.596 -24.666 1.00 92.00 213 PHE A C 1
ATOM 1693 O O . PHE A 1 213 ? -6.890 -10.708 -25.174 1.00 92.00 213 PHE A O 1
ATOM 1700 N N . GLY A 1 214 ? -7.822 -9.344 -23.675 1.00 93.69 214 GLY A N 1
ATOM 1701 C CA . GLY A 1 214 ? -8.803 -10.334 -23.214 1.00 93.69 214 GLY A CA 1
ATOM 1702 C C . GLY A 1 214 ? -8.183 -11.591 -22.599 1.00 93.69 214 GLY A C 1
ATOM 1703 O O . GLY A 1 214 ? -8.801 -12.649 -22.647 1.00 93.69 214 GLY A O 1
ATOM 1704 N N . ALA A 1 215 ? -6.969 -11.483 -22.047 1.00 93.44 215 ALA A N 1
ATOM 1705 C CA . ALA A 1 215 ? -6.175 -12.614 -21.561 1.00 93.44 215 ALA A CA 1
ATOM 1706 C C . ALA A 1 215 ? -5.810 -13.653 -22.646 1.00 93.44 215 ALA A C 1
ATOM 1708 O O . ALA A 1 215 ? -5.589 -14.826 -22.351 1.00 93.44 215 ALA A O 1
ATOM 1709 N N . ASP A 1 216 ? -5.717 -13.225 -23.906 1.00 93.94 216 ASP A N 1
ATOM 1710 C CA . ASP A 1 216 ? -5.305 -14.084 -25.012 1.00 93.94 216 ASP A CA 1
ATOM 1711 C C . ASP A 1 216 ? -3.817 -14.461 -24.909 1.00 93.94 216 ASP A C 1
ATOM 1713 O O . ASP A 1 216 ? -2.932 -13.597 -24.914 1.00 93.94 216 ASP A O 1
ATOM 1717 N N . SER A 1 217 ? -3.525 -15.762 -24.827 1.00 92.25 217 SER A N 1
ATOM 1718 C CA . SER A 1 217 ? -2.158 -16.286 -24.763 1.00 92.25 217 SER A CA 1
ATOM 1719 C C . SER A 1 217 ? -1.394 -16.162 -26.085 1.00 92.25 217 SER A C 1
ATOM 1721 O O . SER A 1 217 ? -0.166 -16.246 -26.089 1.00 92.25 217 SER A O 1
ATOM 1723 N N . SER A 1 218 ? -2.091 -15.933 -27.202 1.00 92.75 218 SER A N 1
ATOM 1724 C CA . SER A 1 218 ? -1.485 -15.742 -28.526 1.00 92.75 218 SER A CA 1
ATOM 1725 C C . SER A 1 218 ? -0.750 -14.402 -28.680 1.00 92.75 218 SER A C 1
ATOM 1727 O O . SER A 1 218 ? -0.077 -14.167 -29.681 1.00 92.75 218 SER A O 1
ATOM 1729 N N . VAL A 1 219 ? -0.822 -13.524 -27.669 1.00 91.81 219 VAL A N 1
ATOM 1730 C CA . VAL A 1 219 ? -0.106 -12.239 -27.647 1.00 91.81 219 VAL A CA 1
ATOM 1731 C C . VAL A 1 219 ? 1.422 -12.401 -27.647 1.00 91.81 219 VAL A C 1
ATOM 1733 O O . VAL A 1 219 ? 2.141 -11.493 -28.063 1.00 91.81 219 VAL A O 1
ATOM 1736 N N . VAL A 1 220 ? 1.944 -13.548 -27.198 1.00 91.88 220 VAL A N 1
ATOM 1737 C CA . VAL A 1 220 ? 3.390 -13.802 -27.171 1.00 91.88 220 VAL A CA 1
ATOM 1738 C C . VAL A 1 220 ? 3.932 -13.929 -28.595 1.00 91.88 220 VAL A C 1
ATOM 1740 O O . VAL A 1 220 ? 3.469 -14.753 -29.375 1.00 91.88 220 VAL A O 1
ATOM 1743 N N . GLY A 1 221 ? 4.948 -13.126 -28.919 1.00 87.75 221 GLY A N 1
ATOM 1744 C CA . GLY A 1 221 ? 5.575 -13.103 -30.247 1.00 87.75 221 GLY A CA 1
ATOM 1745 C C . GLY A 1 221 ? 4.872 -12.202 -31.267 1.00 87.75 221 GLY A C 1
ATOM 1746 O O . GLY A 1 221 ? 5.331 -12.098 -32.403 1.00 87.75 221 GLY A O 1
ATOM 1747 N N . ARG A 1 222 ? 3.787 -11.521 -30.879 1.00 87.56 222 ARG A N 1
ATOM 1748 C CA . ARG A 1 222 ? 3.086 -10.560 -31.735 1.00 87.56 222 ARG A CA 1
ATOM 1749 C C . ARG A 1 222 ? 3.789 -9.198 -31.746 1.00 87.56 222 ARG A C 1
ATOM 1751 O O . ARG A 1 222 ? 4.259 -8.725 -30.715 1.00 87.56 222 ARG A O 1
ATOM 1758 N N . ILE A 1 223 ? 3.791 -8.543 -32.908 1.00 83.81 223 ILE A N 1
ATOM 1759 C CA . ILE A 1 223 ? 4.183 -7.133 -33.051 1.00 83.81 223 ILE A CA 1
ATOM 1760 C C . ILE A 1 223 ? 2.982 -6.254 -32.667 1.00 83.81 223 ILE A C 1
ATOM 1762 O O . ILE A 1 223 ? 1.881 -6.455 -33.192 1.00 83.81 223 ILE A O 1
ATOM 1766 N N . LEU A 1 224 ? 3.199 -5.333 -31.724 1.00 78.81 224 LEU A N 1
ATOM 1767 C CA . LEU A 1 224 ? 2.188 -4.454 -31.120 1.00 78.81 224 LEU A CA 1
ATOM 1768 C C . LEU A 1 224 ? 2.179 -3.049 -31.724 1.00 78.81 224 LEU A C 1
ATOM 1770 O O . LEU A 1 224 ? 3.270 -2.562 -32.097 1.00 78.81 224 LEU A O 1
#

pLDDT: mean 82.8, std 12.27, range [42.56, 97.75]

Foldseek 3Di:
DVVVVVVVVVVVVCPPPVVVVVVVVVVVVLVVQLVVVVVVPDDSVVSNVVSVVVVVVVVVVVVVVVVVVVVVVCVVPVVVVVVVCVVVVCVVVVVVVVVVVCCVPPVDQDQFPDSPPDDDDFDDDVPDGGDDDDPVRQVVVQPDPVHPGDKDKDWDWDDDPNDIDIDMDIAQCVCVRRVHADPADGDRHNVCRPDDPRDDDDDDDPVCCCVVVVVDNVCPPDDD

Radius of gyration: 35.33 Å; chains: 1; bounding box: 68×48×97 Å

Sequence (224 aa):
MLRSMLARLWALLLRTRHEAELEEELRYLHDREIARNVAAGMSAPEARAAAREAWRWRWLDEIRQDILFALRGYRREPSLVLTVMLTIGLGVGLNAAAFTLFNAYVLRPAPVRDPASLQEIVWNSKGKLAHRFSWDQYGELATLPVVAEALGYRDISTRFERRQVAGQFVTGNYFSMLGVGPILGRVLQGDDAASPGSAPVAVLNHRFWVSSFGADSSVVGRIL